Protein AF-A0A6J6QYN2-F1 (afdb_monomer_lite)

Sequence (193 aa):
MLSEDTEGPCADLRAELAAQGAESVDIVVVVPDSEAGESAAKAVTGAAQMWQQGMGSMTEAAGAPAGSDIHVSTVRLAAGESAYPVLDAEMLLVAATVADPGDGGPALELYDDTGARCAVLEDPLALDVWAQLPSFSGHHSLPEGIARQACGDSEICVAVNATFDPGAATLDPFEQFGLVGDEVGHCLRRLRP

Foldseek 3Di:
DDDDPPDDPLVCLFVQQVVVVQLAAEEEEEAEPDPLRVLLLVLLVVLQVVVLVVSQVVCVVVVHDRGHHYHYHYDYWYPPAAEDEDEAHQEYEAQAACDDPPDWTHWYFYAYPVRHTFDIQTRSRHLVSQVPAPQWDDDVPFSWTWGWGDHPPHIHIYTYHNCSHPVGPPDDSVVSSVSSNVSVVVSSSVSGD

Radius of gyration: 17.09 Å; chains: 1; bounding box: 46×51×38 Å

Secondary structure (DSSP, 8-state):
------S-HHHHHHHHHHHTT-SEEEEEEEEESSHHHHHHHHHHHHHHHHHHHHHHHHHHHHTPPP-PEEEEEEEEE-TT--EEEEES-SEEEEE-BSS--SS-PPEEEEE-TT--EEEEESSTTBHHHHHTSTT-EE-TTSSEEEEEEEETTEEEEEEEE-TT-TTS----HHHHHHHHHHHHHHHHHHS--

Organism: NCBI:txid449393

pLDDT: mean 72.55, std 15.31, range [29.36, 92.31]

Structure (mmCIF, N/CA/C/O backbone):
data_AF-A0A6J6QYN2-F1
#
_entry.id   AF-A0A6J6QYN2-F1
#
loop_
_atom_site.group_PDB
_atom_site.id
_atom_site.type_symbol
_atom_site.label_atom_id
_atom_site.label_alt_id
_atom_site.label_comp_id
_atom_site.label_asym_id
_atom_site.label_entity_id
_atom_site.label_seq_id
_atom_site.pdbx_PDB_ins_code
_atom_site.Cartn_x
_atom_site.Cartn_y
_atom_site.Cartn_z
_atom_site.occupancy
_atom_site.B_iso_or_equiv
_atom_site.auth_seq_id
_atom_site.auth_comp_id
_atom_site.auth_asym_id
_atom_site.auth_atom_id
_atom_site.pdbx_PDB_model_num
ATOM 1 N N . MET A 1 1 ? -29.236 34.204 -0.203 1.00 31.30 1 MET A N 1
ATOM 2 C CA . MET A 1 1 ? -29.647 33.227 0.819 1.00 31.30 1 MET A CA 1
ATOM 3 C C . MET A 1 1 ? -29.176 31.882 0.298 1.00 31.30 1 MET A C 1
ATOM 5 O O . MET A 1 1 ? -29.874 31.262 -0.489 1.00 31.30 1 MET A O 1
ATOM 9 N N . LEU A 1 2 ? -27.904 31.579 0.550 1.00 29.36 2 LEU A N 1
ATOM 10 C CA . LEU A 1 2 ? -27.268 30.316 0.178 1.00 29.36 2 LEU A CA 1
ATOM 11 C C . LEU A 1 2 ? -27.427 29.414 1.400 1.00 29.36 2 LEU A C 1
ATOM 13 O O . LEU A 1 2 ? -27.163 29.881 2.506 1.00 29.36 2 LEU A O 1
ATOM 17 N N . SER A 1 3 ? -27.966 28.213 1.209 1.00 31.73 3 SER A N 1
ATOM 18 C CA . SER A 1 3 ? -28.132 27.236 2.280 1.00 31.73 3 SER A CA 1
ATOM 19 C C . SER A 1 3 ? -26.763 26.844 2.822 1.00 31.73 3 SER A C 1
ATOM 21 O O . SER A 1 3 ? -25.860 26.495 2.065 1.00 31.73 3 SER A O 1
ATOM 23 N N . GLU A 1 4 ? -26.630 26.963 4.134 1.00 35.50 4 GLU A N 1
ATOM 24 C CA . GLU A 1 4 ? -25.507 26.480 4.917 1.00 35.50 4 GLU A CA 1
ATOM 25 C C . GLU A 1 4 ? -25.595 24.947 4.987 1.00 35.50 4 GLU A C 1
ATOM 27 O O . GLU A 1 4 ? -26.395 24.408 5.746 1.00 35.50 4 GLU A O 1
ATOM 32 N N . ASP A 1 5 ? -24.801 24.246 4.174 1.00 31.66 5 ASP A N 1
ATOM 33 C CA . ASP A 1 5 ? -24.440 22.849 4.437 1.00 31.66 5 ASP A CA 1
ATOM 34 C C . ASP A 1 5 ? -23.360 22.872 5.534 1.00 31.66 5 ASP A C 1
ATOM 36 O O . ASP A 1 5 ? -22.169 23.029 5.266 1.00 31.66 5 ASP A O 1
ATOM 40 N N . THR A 1 6 ? -23.799 22.852 6.794 1.00 33.62 6 THR A N 1
ATOM 41 C CA . THR A 1 6 ? -22.966 23.066 7.996 1.00 33.62 6 THR A CA 1
ATOM 42 C C . THR A 1 6 ? -22.291 21.824 8.579 1.00 33.62 6 THR A C 1
ATOM 44 O O . THR A 1 6 ? -21.687 21.931 9.643 1.00 33.62 6 THR A O 1
ATOM 47 N N . GLU A 1 7 ? -22.310 20.671 7.917 1.00 37.03 7 GLU A N 1
ATOM 48 C CA . GLU A 1 7 ? -21.571 19.491 8.390 1.00 37.03 7 GLU A CA 1
ATOM 49 C C . GLU A 1 7 ? -20.542 19.086 7.336 1.00 37.03 7 GLU A C 1
ATOM 51 O O . GLU A 1 7 ? -20.850 18.568 6.266 1.00 37.03 7 GLU A O 1
ATOM 56 N N . GLY A 1 8 ? -19.290 19.466 7.600 1.00 34.47 8 GLY A N 1
ATOM 57 C CA . GLY A 1 8 ? -18.181 19.199 6.699 1.00 34.47 8 GLY A CA 1
ATOM 58 C C . GLY A 1 8 ? -17.908 17.691 6.616 1.00 34.47 8 GLY A C 1
ATOM 59 O O . GLY A 1 8 ? -17.874 17.040 7.659 1.00 34.47 8 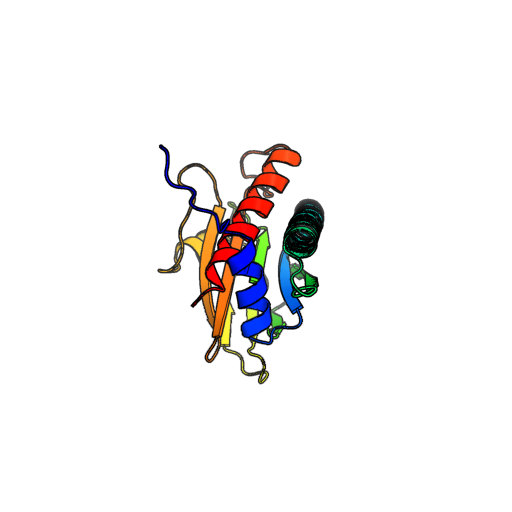GLY A O 1
ATOM 60 N N . PRO A 1 9 ? -17.602 17.146 5.422 1.00 41.47 9 PRO A N 1
ATOM 61 C CA . PRO A 1 9 ? -17.452 15.704 5.165 1.00 41.47 9 PRO A CA 1
ATOM 62 C C . PRO A 1 9 ? -16.383 14.988 6.012 1.00 41.47 9 PRO A C 1
ATOM 64 O O . PRO A 1 9 ? -16.261 13.765 5.942 1.00 41.47 9 PRO A O 1
ATOM 67 N N . CYS A 1 10 ? -15.597 15.732 6.794 1.00 35.12 10 CYS A N 1
ATOM 68 C CA . CYS A 1 10 ? -14.569 15.227 7.695 1.00 35.12 10 CYS A CA 1
ATOM 69 C C . CYS A 1 10 ? -15.045 15.000 9.142 1.00 35.12 10 CYS A C 1
ATOM 71 O O . CYS A 1 10 ? -14.434 14.189 9.835 1.00 35.12 10 CYS A O 1
ATOM 73 N N . ALA A 1 11 ? -16.092 15.692 9.614 1.00 35.66 11 ALA A N 1
ATOM 74 C CA . ALA A 1 11 ? -16.655 15.448 10.948 1.00 35.66 11 ALA A CA 1
ATOM 75 C C . ALA A 1 11 ? -17.316 14.058 11.014 1.00 35.66 11 ALA A C 1
ATOM 77 O O . ALA A 1 11 ? -17.141 13.336 11.995 1.00 35.66 11 ALA A O 1
ATOM 78 N N . ASP A 1 12 ? -17.951 13.655 9.910 1.00 48.94 12 ASP A N 1
ATOM 79 C CA . ASP A 1 12 ? -18.571 12.338 9.730 1.00 48.94 12 ASP A CA 1
ATOM 80 C C . ASP A 1 12 ? -17.536 11.205 9.771 1.00 48.94 12 ASP A C 1
ATOM 82 O O . ASP A 1 12 ? -17.700 10.235 10.505 1.00 48.94 12 ASP A O 1
ATOM 86 N N . LEU A 1 13 ? -16.400 11.381 9.081 1.00 46.25 13 LEU A N 1
ATOM 87 C CA . LEU A 1 13 ? -15.347 10.363 8.948 1.00 46.25 13 LEU A CA 1
ATOM 88 C C . LEU A 1 13 ? -14.828 9.858 10.303 1.00 46.25 13 LEU A C 1
ATOM 90 O O . LEU A 1 13 ? -14.564 8.673 10.477 1.00 46.25 13 LEU A O 1
ATOM 94 N N . ARG A 1 14 ? -14.663 10.759 11.275 1.00 50.03 14 ARG A N 1
ATOM 95 C CA . ARG A 1 14 ? -14.034 10.423 12.556 1.00 50.03 14 ARG A CA 1
ATOM 96 C C . ARG A 1 14 ? -15.019 9.879 13.587 1.00 50.03 14 ARG A C 1
ATOM 98 O O . ARG A 1 14 ? -14.646 9.012 14.372 1.00 50.03 14 ARG A O 1
ATOM 105 N N . ALA A 1 15 ? -16.263 10.357 13.572 1.00 47.00 15 ALA A N 1
ATOM 106 C CA . ALA A 1 15 ? -17.331 9.782 14.383 1.00 47.00 15 ALA A CA 1
ATOM 107 C C . ALA A 1 15 ? -17.692 8.365 13.910 1.00 47.00 15 ALA A C 1
ATOM 109 O O . ALA A 1 15 ? -17.992 7.516 14.740 1.00 47.00 15 ALA A O 1
ATOM 110 N N . GLU A 1 16 ? -17.604 8.096 12.605 1.00 51.12 16 GLU A N 1
ATOM 111 C CA . GLU A 1 16 ? -17.861 6.782 12.006 1.00 51.12 16 GLU A CA 1
ATOM 112 C C . GLU A 1 16 ? -16.749 5.769 12.307 1.00 51.12 16 GLU A C 1
ATOM 114 O O . GLU A 1 16 ? -17.063 4.667 12.748 1.00 51.12 16 GLU A O 1
ATOM 119 N N . LEU A 1 17 ? -15.469 6.144 12.167 1.00 50.50 17 LEU A N 1
ATOM 120 C CA . LEU A 1 17 ? -14.339 5.285 12.564 1.00 50.50 17 LEU A CA 1
ATOM 121 C C . LEU A 1 17 ? -14.386 4.948 14.067 1.00 50.50 17 LEU A C 1
ATOM 123 O O . LEU A 1 17 ? -14.229 3.793 14.456 1.00 50.50 17 LEU A O 1
ATOM 127 N N . ALA A 1 18 ? -14.715 5.930 14.914 1.00 48.59 18 ALA A N 1
ATOM 128 C CA . ALA A 1 18 ? -14.904 5.706 16.347 1.00 48.59 18 ALA A CA 1
ATOM 129 C C . ALA A 1 18 ? -16.168 4.877 16.670 1.00 48.59 18 ALA A C 1
ATOM 131 O O . ALA A 1 18 ? -16.156 4.070 17.599 1.00 48.59 18 ALA A O 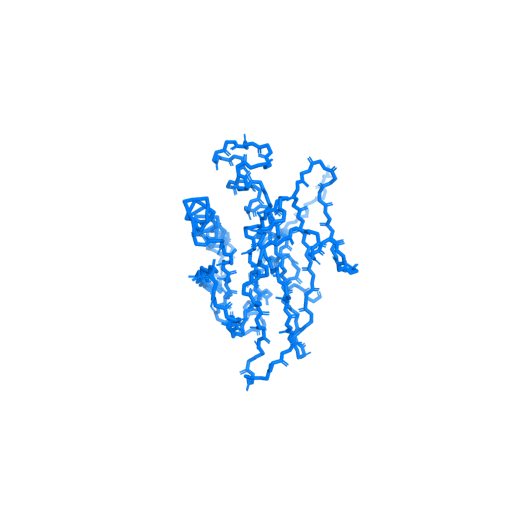1
ATOM 132 N N . ALA A 1 19 ? -17.263 5.045 15.917 1.00 47.22 19 ALA A N 1
ATOM 133 C CA . ALA A 1 19 ? -18.504 4.280 16.088 1.00 47.22 19 ALA A CA 1
ATOM 134 C C . ALA A 1 19 ? -18.370 2.810 15.663 1.00 47.22 19 ALA A C 1
ATOM 136 O O . ALA A 1 19 ? -19.130 1.970 16.145 1.00 47.22 19 ALA A O 1
ATOM 137 N N . GLN A 1 20 ? -17.397 2.497 14.804 1.00 48.78 20 GLN A N 1
ATOM 138 C CA . GLN A 1 20 ? -17.026 1.131 14.428 1.00 48.78 20 GLN A CA 1
ATOM 139 C C . GLN A 1 20 ? -16.171 0.429 15.496 1.00 48.78 20 GLN A C 1
ATOM 141 O O . GLN A 1 20 ? -15.923 -0.766 15.386 1.00 48.78 20 GLN A O 1
ATOM 146 N N . GLY A 1 21 ? -15.758 1.137 16.555 1.00 42.91 21 GLY A N 1
ATOM 147 C CA . GLY A 1 21 ? -14.944 0.572 17.632 1.00 42.91 21 GLY A CA 1
ATOM 148 C C . GLY A 1 21 ? -13.483 0.328 17.249 1.00 42.91 21 GLY A C 1
ATOM 149 O O . GLY A 1 21 ? -12.747 -0.233 18.057 1.00 42.91 21 GLY A O 1
ATOM 150 N N . ALA A 1 22 ? -13.060 0.765 16.058 1.00 51.12 22 ALA A N 1
ATOM 151 C CA . ALA A 1 22 ? -11.672 0.725 15.628 1.00 51.12 22 ALA A CA 1
ATOM 152 C C . ALA A 1 22 ? -10.892 1.802 16.398 1.00 51.12 22 ALA A C 1
ATOM 154 O O . ALA A 1 22 ? -10.936 2.993 16.071 1.00 51.12 22 ALA A O 1
ATOM 155 N N . GLU A 1 23 ? -10.223 1.396 17.480 1.00 59.28 23 GLU A N 1
ATOM 156 C CA . GLU A 1 23 ? -9.331 2.272 18.255 1.00 59.28 23 GLU A CA 1
ATOM 157 C C . GLU A 1 23 ? -8.167 2.782 17.385 1.00 59.28 23 GLU A C 1
ATOM 159 O O . GLU A 1 23 ? -7.657 3.883 17.610 1.00 59.28 23 GLU A O 1
ATOM 164 N N . SER A 1 24 ? -7.827 2.029 16.335 1.00 69.75 24 SER A N 1
ATOM 165 C CA . SER A 1 24 ? -6.814 2.355 15.342 1.00 69.75 24 SER A CA 1
ATOM 166 C C . SER A 1 24 ? -7.216 1.953 13.921 1.00 69.75 24 SER A C 1
ATOM 168 O O . SER A 1 24 ? -8.150 1.186 13.728 1.00 69.75 24 SER A O 1
ATOM 170 N N . VAL A 1 25 ? -6.513 2.503 12.932 1.00 74.88 25 VAL A N 1
ATOM 171 C CA . VAL A 1 25 ? -6.505 2.053 11.536 1.00 74.88 25 VAL A CA 1
ATOM 172 C C . VAL A 1 25 ? -5.083 1.601 11.218 1.00 74.88 25 VAL A C 1
ATOM 174 O O . VAL A 1 25 ? -4.154 2.418 11.271 1.00 74.88 25 VAL A O 1
ATOM 177 N N . ASP A 1 26 ? -4.909 0.329 10.881 1.00 81.69 26 ASP A N 1
ATOM 178 C CA . ASP A 1 26 ? -3.645 -0.274 10.490 1.00 81.69 26 ASP A CA 1
ATOM 179 C C . ASP A 1 26 ? -3.440 -0.168 8.969 1.00 81.69 26 ASP A C 1
ATOM 181 O O . ASP A 1 26 ? -4.172 -0.705 8.132 1.00 81.69 26 ASP A O 1
ATOM 185 N N . ILE A 1 27 ? -2.393 0.570 8.601 1.00 84.00 27 ILE A N 1
ATOM 186 C CA . ILE A 1 27 ? -1.941 0.759 7.225 1.00 84.00 27 ILE A CA 1
ATOM 187 C C . ILE A 1 27 ? -0.654 -0.036 7.029 1.00 84.00 27 ILE A C 1
ATOM 189 O O . ILE A 1 27 ? 0.373 0.237 7.659 1.00 84.00 27 ILE A O 1
ATOM 193 N N . VAL A 1 28 ? -0.675 -0.987 6.101 1.00 87.94 28 VAL A N 1
ATOM 194 C CA . VAL A 1 28 ? 0.503 -1.779 5.741 1.00 87.94 28 VAL A CA 1
ATOM 195 C C . VAL A 1 28 ? 1.039 -1.317 4.397 1.00 87.94 28 VAL A C 1
ATOM 197 O O . VAL A 1 28 ? 0.365 -1.378 3.370 1.00 87.94 28 VAL A O 1
ATOM 200 N N . VAL A 1 29 ? 2.285 -0.857 4.403 1.00 87.56 29 VAL A N 1
ATOM 201 C CA . VAL A 1 29 ? 2.977 -0.351 3.218 1.00 87.56 29 VAL A CA 1
ATOM 202 C C . VAL A 1 29 ? 3.822 -1.466 2.618 1.00 87.56 29 VAL A C 1
ATOM 204 O O . VAL A 1 29 ? 4.809 -1.884 3.217 1.00 87.56 29 VAL A O 1
ATOM 207 N N . VAL A 1 30 ? 3.440 -1.953 1.445 1.00 88.69 30 VAL A N 1
ATOM 208 C CA . VAL A 1 30 ? 4.120 -3.027 0.718 1.00 88.69 30 VAL A CA 1
ATOM 209 C C . VAL A 1 30 ? 5.030 -2.403 -0.332 1.00 88.69 30 VAL A C 1
ATOM 211 O O . VAL A 1 30 ? 4.568 -1.695 -1.227 1.00 88.69 30 VAL A O 1
ATOM 214 N N . VAL A 1 31 ? 6.336 -2.634 -0.212 1.00 86.50 31 VAL A N 1
ATOM 215 C CA . VAL A 1 31 ? 7.355 -2.014 -1.072 1.00 86.50 31 VAL A CA 1
ATOM 216 C C . VAL A 1 31 ? 8.383 -3.041 -1.546 1.00 86.50 31 VAL A C 1
ATOM 218 O O . VAL A 1 31 ? 8.648 -4.006 -0.825 1.00 86.50 31 VAL A O 1
ATOM 221 N N . PRO A 1 32 ? 9.030 -2.830 -2.706 1.00 83.06 32 PRO A N 1
ATOM 222 C CA . PRO A 1 32 ? 10.239 -3.574 -3.043 1.00 83.06 32 PRO A CA 1
ATOM 223 C C . PRO A 1 32 ? 11.346 -3.294 -2.021 1.00 83.06 32 PRO A C 1
ATOM 225 O O . PRO A 1 32 ? 11.466 -2.174 -1.511 1.00 83.06 32 PRO A O 1
ATOM 228 N N . ASP A 1 33 ? 12.208 -4.277 -1.760 1.00 83.44 33 ASP A N 1
ATOM 229 C CA . ASP A 1 33 ? 13.433 -4.053 -0.986 1.00 83.44 33 ASP A CA 1
ATOM 230 C C . ASP A 1 33 ? 14.488 -3.288 -1.813 1.00 83.44 33 ASP A C 1
ATOM 232 O O . ASP A 1 33 ? 15.441 -3.846 -2.355 1.00 83.44 33 ASP A O 1
ATOM 236 N N . SER A 1 34 ? 14.256 -1.984 -1.990 1.00 78.44 34 SER A N 1
ATOM 237 C CA . SER A 1 34 ? 15.076 -1.081 -2.803 1.00 78.44 34 SER A CA 1
ATOM 238 C C . SER A 1 34 ? 15.023 0.370 -2.298 1.00 78.44 34 SER A C 1
ATOM 240 O O . SER A 1 34 ? 14.208 0.723 -1.441 1.00 78.44 34 SER A O 1
ATOM 242 N N . GLU A 1 35 ? 15.869 1.246 -2.855 1.00 78.38 35 GLU A N 1
ATOM 243 C CA . GLU A 1 35 ? 15.848 2.694 -2.565 1.00 78.38 35 GLU A CA 1
ATOM 244 C C . GLU A 1 35 ? 14.520 3.359 -2.976 1.00 78.38 35 GLU A C 1
ATOM 246 O O . GLU A 1 35 ? 14.017 4.250 -2.283 1.00 78.38 35 GLU A O 1
ATOM 251 N N . ALA A 1 36 ? 13.921 2.898 -4.080 1.00 75.88 36 ALA A N 1
ATOM 252 C CA . ALA A 1 36 ? 12.596 3.338 -4.512 1.00 75.88 36 ALA A CA 1
ATOM 253 C C . ALA A 1 36 ? 11.529 2.939 -3.480 1.00 75.88 36 ALA A C 1
ATOM 255 O O . ALA A 1 36 ? 10.722 3.772 -3.067 1.00 75.88 36 ALA A O 1
ATOM 256 N N . GLY A 1 37 ? 11.596 1.703 -2.972 1.00 79.38 37 GLY A N 1
ATOM 257 C CA . GLY A 1 37 ? 10.721 1.239 -1.899 1.00 79.38 37 GLY A CA 1
ATOM 258 C C . GLY A 1 37 ? 10.903 2.007 -0.587 1.00 79.38 37 GLY A C 1
ATOM 259 O O . GLY A 1 37 ? 9.927 2.326 0.089 1.00 79.38 37 GLY A O 1
ATOM 260 N N . GLU A 1 38 ? 12.134 2.389 -0.231 1.00 81.94 38 GLU A N 1
ATOM 261 C CA . GLU A 1 38 ? 12.380 3.251 0.932 1.00 81.94 38 GLU A CA 1
ATOM 262 C C . GLU A 1 38 ? 11.766 4.648 0.764 1.00 81.94 38 GLU A C 1
ATOM 264 O O . GLU A 1 38 ? 11.210 5.199 1.717 1.00 81.94 38 GLU A O 1
ATOM 269 N N . SER A 1 39 ? 11.843 5.214 -0.438 1.00 79.12 39 SER A N 1
ATOM 270 C CA . SER A 1 39 ? 11.244 6.514 -0.748 1.00 79.12 39 SER A CA 1
ATOM 271 C C . SER A 1 39 ? 9.719 6.461 -0.654 1.00 79.12 39 SER A C 1
ATOM 273 O O . SER A 1 39 ? 9.120 7.321 -0.004 1.00 79.12 39 SER A O 1
ATOM 275 N N . ALA A 1 40 ? 9.104 5.406 -1.193 1.00 77.69 40 ALA A N 1
ATOM 276 C CA . ALA A 1 40 ? 7.670 5.168 -1.076 1.00 77.69 40 ALA A CA 1
ATOM 277 C C . ALA A 1 40 ? 7.233 5.013 0.388 1.00 77.69 40 ALA A C 1
ATOM 279 O O . ALA A 1 40 ? 6.337 5.721 0.843 1.00 77.69 40 ALA A O 1
ATOM 280 N N . ALA A 1 41 ? 7.928 4.183 1.174 1.00 83.00 41 ALA A N 1
ATOM 281 C CA . ALA A 1 41 ? 7.625 3.994 2.594 1.00 83.00 41 ALA A CA 1
ATOM 282 C C . ALA A 1 41 ? 7.654 5.315 3.387 1.00 83.00 41 ALA A C 1
ATOM 284 O O . ALA A 1 41 ? 6.780 5.569 4.222 1.00 83.00 41 ALA A O 1
ATOM 285 N N . LYS A 1 42 ? 8.627 6.191 3.100 1.00 84.19 42 LYS A N 1
ATOM 286 C CA . LYS A 1 42 ? 8.717 7.528 3.712 1.00 84.19 42 LYS A CA 1
ATOM 287 C C . LYS A 1 42 ? 7.560 8.433 3.294 1.00 84.19 42 LYS A C 1
ATOM 289 O O . LYS A 1 42 ? 6.984 9.091 4.159 1.00 84.19 42 LYS A O 1
ATOM 294 N N . ALA A 1 43 ? 7.219 8.462 2.005 1.00 81.75 43 ALA A N 1
ATOM 295 C CA . ALA A 1 43 ? 6.109 9.262 1.494 1.00 81.75 43 ALA A CA 1
ATOM 296 C C . ALA A 1 43 ? 4.781 8.852 2.150 1.00 81.75 43 ALA A C 1
ATOM 298 O O . ALA A 1 43 ? 4.054 9.708 2.650 1.00 81.75 43 ALA A O 1
ATOM 299 N N . VAL A 1 44 ? 4.520 7.546 2.247 1.00 78.12 44 VAL A N 1
ATOM 300 C CA . VAL A 1 44 ? 3.306 6.993 2.866 1.00 78.12 44 VAL A CA 1
ATOM 301 C C . VAL A 1 44 ? 3.243 7.275 4.353 1.00 78.12 44 VAL A C 1
ATOM 303 O O . VAL A 1 44 ? 2.221 7.750 4.838 1.00 78.12 44 VAL A O 1
ATOM 306 N N . THR A 1 45 ? 4.345 7.062 5.071 1.00 81.44 45 THR A N 1
ATOM 307 C CA . THR A 1 45 ? 4.405 7.389 6.500 1.00 81.44 45 THR A CA 1
ATOM 308 C C . THR A 1 45 ? 4.088 8.869 6.729 1.00 81.44 45 THR A C 1
ATOM 310 O O . THR A 1 45 ? 3.294 9.203 7.606 1.00 81.44 45 THR A O 1
ATOM 313 N N . GLY A 1 46 ? 4.654 9.765 5.914 1.00 82.31 46 GLY A N 1
ATOM 314 C CA . GLY A 1 46 ? 4.359 11.194 5.992 1.00 82.31 46 GLY A CA 1
ATOM 315 C C . GLY A 1 46 ? 2.900 11.529 5.662 1.00 82.31 46 GLY A C 1
ATOM 316 O O . GLY A 1 46 ? 2.294 12.357 6.340 1.00 82.31 46 GLY A O 1
ATOM 317 N N . ALA A 1 47 ? 2.322 10.898 4.638 1.00 81.00 47 ALA A N 1
ATOM 318 C CA . ALA A 1 47 ? 0.947 11.151 4.212 1.00 81.00 47 ALA A CA 1
ATOM 319 C C . ALA A 1 47 ? -0.074 10.649 5.245 1.00 81.00 47 ALA A C 1
ATOM 321 O O . ALA A 1 47 ? -1.016 11.366 5.583 1.00 81.00 47 ALA A O 1
ATOM 322 N N . ALA A 1 48 ? 0.151 9.461 5.809 1.00 77.94 48 ALA A N 1
ATOM 323 C CA . ALA A 1 48 ? -0.635 8.913 6.910 1.00 77.94 48 ALA A CA 1
ATOM 324 C C . ALA A 1 48 ? -0.597 9.839 8.137 1.00 77.94 48 ALA A C 1
ATOM 326 O O . ALA A 1 48 ? -1.641 10.174 8.697 1.00 77.94 48 ALA A O 1
ATOM 327 N N . GLN A 1 49 ? 0.588 10.344 8.501 1.00 80.19 49 GLN A N 1
ATOM 328 C CA . GLN A 1 49 ? 0.744 11.320 9.585 1.00 80.19 49 GLN A CA 1
ATOM 329 C C . GLN A 1 49 ? 0.022 12.642 9.296 1.00 80.19 49 GLN A C 1
ATOM 331 O O . GLN A 1 49 ? -0.596 13.207 10.199 1.00 80.19 49 GLN A O 1
ATOM 336 N N . MET A 1 50 ? 0.071 13.136 8.055 1.00 82.81 50 MET A N 1
ATOM 337 C CA . MET A 1 50 ? -0.669 14.332 7.638 1.00 82.81 50 MET A CA 1
ATOM 338 C C . MET A 1 50 ? -2.179 14.135 7.820 1.00 82.81 50 MET A C 1
ATOM 340 O O . MET A 1 50 ? -2.840 15.004 8.391 1.00 82.81 50 MET A O 1
ATOM 344 N N . TRP A 1 51 ? -2.722 12.994 7.388 1.00 77.56 51 TRP A N 1
ATOM 345 C CA . TRP A 1 51 ? -4.135 12.662 7.578 1.00 77.56 51 TRP A CA 1
ATOM 346 C C . TRP A 1 51 ? -4.503 12.509 9.056 1.00 77.56 51 TRP A C 1
ATOM 348 O O . TRP A 1 51 ? -5.499 13.092 9.485 1.00 77.56 51 TRP A O 1
ATOM 358 N N . GLN A 1 52 ? -3.688 11.816 9.857 1.00 77.75 52 GLN A N 1
ATOM 359 C CA . GLN A 1 52 ? -3.906 11.677 11.301 1.00 77.75 52 GLN A CA 1
ATOM 360 C C . GLN A 1 52 ? -3.970 13.045 11.995 1.00 77.75 52 GLN A C 1
ATOM 362 O O . GLN A 1 52 ? -4.900 13.314 12.758 1.00 77.75 52 GLN A O 1
ATOM 367 N N . GLN A 1 53 ? -3.018 13.936 11.694 1.00 76.88 53 GLN A N 1
ATOM 368 C CA . GLN A 1 53 ? -2.983 15.290 12.253 1.00 76.88 53 GLN A CA 1
ATOM 369 C C . GLN A 1 53 ? -4.171 16.134 11.785 1.00 76.88 53 GLN A C 1
ATOM 371 O O . GLN A 1 53 ? -4.822 16.777 12.608 1.00 76.88 53 GLN A O 1
ATOM 376 N N . GLY A 1 54 ? -4.496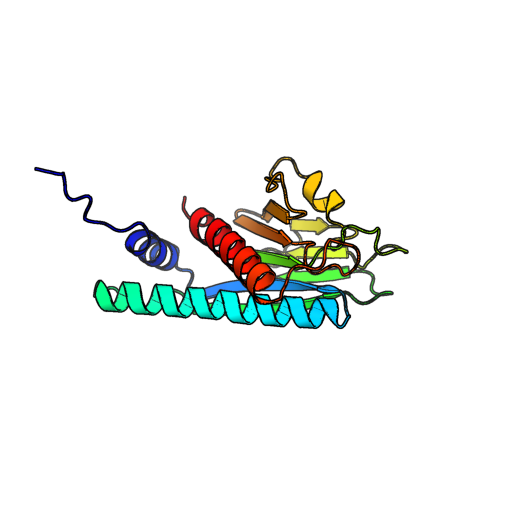 16.099 10.489 1.00 73.69 54 GLY A N 1
ATOM 377 C CA . GLY A 1 54 ? -5.639 16.819 9.929 1.00 73.69 54 GLY A CA 1
ATOM 378 C C . GLY A 1 54 ? -6.959 16.394 10.573 1.00 73.69 54 GLY A C 1
ATOM 379 O O . GLY A 1 54 ? -7.736 17.243 11.013 1.00 73.69 54 GLY A O 1
ATOM 380 N N . MET A 1 55 ? -7.193 15.085 10.703 1.00 70.81 55 MET A N 1
ATOM 381 C CA . MET A 1 55 ? -8.362 14.540 11.403 1.00 70.81 55 MET A CA 1
ATOM 382 C C . MET A 1 55 ? -8.389 14.946 12.879 1.00 70.81 55 MET A C 1
ATOM 384 O O . MET A 1 55 ? -9.446 15.325 13.388 1.00 70.81 55 MET A O 1
ATOM 388 N N . GLY A 1 56 ? -7.231 14.929 13.545 1.00 69.19 56 GLY A N 1
ATOM 389 C CA . GLY A 1 56 ? -7.056 15.425 14.908 1.00 69.19 56 GLY A CA 1
ATOM 390 C C . GLY A 1 56 ? -7.558 16.856 15.068 1.00 69.19 56 GLY A C 1
ATOM 391 O O . GLY A 1 56 ? -8.520 17.095 15.803 1.00 69.19 56 GLY A O 1
ATOM 392 N N . SER A 1 57 ? -6.979 17.788 14.308 1.00 65.06 57 SER A N 1
ATOM 393 C CA . SER A 1 57 ? -7.334 19.210 14.364 1.00 65.06 57 SER A CA 1
ATOM 394 C C . SER A 1 57 ? -8.805 19.479 14.034 1.00 65.06 57 SER A C 1
ATOM 396 O O . SER A 1 57 ? -9.427 20.334 14.663 1.00 65.06 57 SER A O 1
ATOM 398 N N . MET A 1 58 ? -9.395 18.743 13.085 1.00 64.81 58 MET A N 1
ATOM 399 C CA . MET A 1 58 ? -10.816 18.896 12.743 1.00 64.81 58 MET A CA 1
ATOM 400 C C . MET A 1 58 ? -11.739 18.459 13.885 1.00 64.81 58 MET A C 1
ATOM 402 O O . MET A 1 58 ? -12.733 19.130 14.154 1.00 64.81 58 MET A O 1
ATOM 406 N N . THR A 1 59 ? -11.409 17.383 14.603 1.00 63.47 59 THR A N 1
ATOM 407 C CA . THR A 1 59 ? -12.228 16.967 15.755 1.00 63.47 59 THR A CA 1
ATOM 408 C C . THR A 1 59 ? -12.069 17.821 16.988 1.00 63.47 59 THR A C 1
ATOM 410 O O . THR A 1 59 ? -13.064 18.059 17.667 1.00 63.47 59 THR A O 1
ATOM 413 N N . GLU A 1 60 ? -10.867 18.334 17.249 1.00 65.50 60 GLU A N 1
ATOM 414 C CA . GLU A 1 60 ? -10.667 19.325 18.304 1.00 65.50 60 GLU A CA 1
ATOM 415 C C . GLU A 1 60 ? -11.527 20.564 18.038 1.00 65.50 60 GLU A C 1
ATOM 417 O O . GLU A 1 60 ? -12.229 21.036 18.932 1.00 65.50 60 GLU A O 1
ATOM 422 N N . ALA A 1 61 ? -11.548 21.041 16.788 1.00 60.66 61 ALA A N 1
ATOM 423 C CA . ALA A 1 61 ? -12.396 22.156 16.378 1.00 60.66 61 ALA A CA 1
ATOM 424 C C . ALA A 1 61 ? -13.900 21.843 16.497 1.00 60.66 61 ALA A C 1
ATOM 426 O O . ALA A 1 61 ? -14.684 22.736 16.818 1.00 60.66 61 ALA A O 1
ATOM 427 N N . ALA A 1 62 ? -14.302 20.588 16.274 1.00 60.16 62 ALA A N 1
ATOM 428 C CA . ALA A 1 62 ? -15.683 20.126 16.411 1.00 60.16 62 ALA A CA 1
ATOM 429 C C . ALA A 1 62 ? -16.091 19.783 17.861 1.00 60.16 62 ALA A C 1
ATOM 431 O O . ALA A 1 62 ? -17.258 19.482 18.109 1.00 60.16 62 ALA A O 1
ATOM 432 N N . GLY A 1 63 ? -15.161 19.803 18.825 1.00 56.75 63 GLY A N 1
ATOM 433 C CA . GLY A 1 63 ? -15.418 19.365 20.203 1.00 56.75 63 GLY A CA 1
ATOM 434 C C . GLY A 1 63 ? -15.740 17.869 20.329 1.00 56.75 63 GLY A C 1
ATOM 435 O O . GLY A 1 63 ? -16.351 17.452 21.314 1.00 56.75 63 GLY A O 1
ATOM 436 N N . ALA A 1 64 ? -15.356 17.074 19.329 1.00 57.38 64 ALA A N 1
ATOM 437 C CA . ALA A 1 64 ? -15.535 15.629 19.297 1.00 57.38 64 ALA A CA 1
ATOM 438 C C . ALA A 1 64 ? -14.372 14.921 20.024 1.00 57.38 64 ALA A C 1
ATOM 440 O O . ALA A 1 64 ? -13.275 15.480 20.117 1.00 57.38 64 ALA A O 1
ATOM 441 N N . PRO A 1 65 ? -14.579 13.700 20.554 1.00 58.66 65 PRO A N 1
ATOM 442 C CA . PRO A 1 65 ? -13.501 12.926 21.160 1.00 58.66 65 PRO A CA 1
ATOM 443 C C . PRO A 1 65 ? -12.350 12.675 20.176 1.00 58.66 65 PRO A C 1
ATOM 445 O O . PRO A 1 65 ? -12.530 12.682 18.954 1.00 58.66 65 PRO A O 1
ATOM 448 N N . ALA A 1 66 ? -11.154 12.452 20.730 1.00 58.50 66 ALA A N 1
ATOM 449 C CA . ALA A 1 66 ? -10.020 12.003 19.940 1.00 58.50 66 ALA A CA 1
ATOM 450 C C . ALA A 1 66 ? -10.403 10.689 19.231 1.00 58.50 66 ALA A C 1
ATOM 452 O O . ALA A 1 66 ? -10.882 9.759 19.868 1.00 58.50 66 ALA A O 1
ATOM 453 N N . GLY A 1 67 ? -10.289 10.674 17.910 1.00 54.22 67 GLY A N 1
ATOM 454 C CA . GLY A 1 67 ? -10.609 9.547 17.038 1.00 54.22 67 GLY A CA 1
ATOM 455 C C . GLY A 1 67 ? -9.390 8.686 16.736 1.00 54.22 67 GLY A C 1
ATOM 456 O O . GLY A 1 67 ? -8.293 9.018 17.182 1.00 54.22 67 GLY A O 1
ATOM 457 N N . SER A 1 68 ? -9.624 7.626 15.961 1.00 62.66 68 SER A N 1
ATOM 458 C CA . SER A 1 68 ? -8.740 6.475 15.759 1.00 62.66 68 SER A CA 1
ATOM 459 C C . SER A 1 68 ? -7.296 6.842 15.413 1.00 62.66 68 SER A C 1
ATOM 461 O O . SER A 1 68 ? -7.043 7.709 14.566 1.00 62.66 68 SER A O 1
ATOM 463 N N . ASP A 1 69 ? -6.354 6.174 16.076 1.00 74.06 69 ASP A N 1
ATOM 464 C CA . ASP A 1 69 ? -4.925 6.307 15.802 1.00 74.06 69 ASP A CA 1
ATOM 465 C C . ASP A 1 69 ? -4.570 5.626 14.477 1.00 74.06 69 ASP A C 1
ATOM 467 O O . ASP A 1 69 ? -5.090 4.567 14.154 1.00 74.06 69 ASP A O 1
ATOM 471 N N . ILE A 1 70 ? -3.683 6.225 13.682 1.00 76.94 70 ILE A N 1
ATOM 472 C CA . ILE A 1 70 ? -3.183 5.565 12.473 1.00 76.94 70 ILE A CA 1
ATOM 473 C C . ILE A 1 70 ? -1.871 4.869 12.822 1.00 76.94 70 ILE A C 1
ATOM 475 O O . ILE A 1 70 ? -0.899 5.509 13.236 1.00 76.94 70 ILE A O 1
ATOM 479 N N . HIS A 1 71 ? -1.833 3.558 12.622 1.00 83.50 71 HIS A N 1
ATOM 480 C CA . HIS A 1 71 ? -0.631 2.753 12.738 1.00 83.50 71 HIS A CA 1
ATOM 481 C C . HIS A 1 71 ? -0.121 2.418 11.342 1.00 83.50 71 HIS A C 1
ATOM 483 O O . HIS A 1 71 ? -0.870 2.004 10.466 1.00 83.50 71 HIS A O 1
ATOM 489 N N . VAL A 1 72 ? 1.172 2.643 11.115 1.00 84.50 72 VAL A N 1
ATOM 490 C CA . VAL A 1 72 ? 1.806 2.362 9.826 1.00 84.50 72 VAL A CA 1
ATOM 491 C C . VAL A 1 72 ? 2.879 1.313 10.040 1.00 84.50 72 VAL A C 1
ATOM 493 O O . VAL A 1 72 ? 3.815 1.521 10.816 1.00 84.50 72 VAL A O 1
ATOM 496 N N . SER A 1 73 ? 2.767 0.203 9.324 1.00 88.38 73 SER A N 1
ATOM 497 C CA . SER A 1 73 ? 3.815 -0.807 9.223 1.00 88.38 73 SER A CA 1
ATOM 498 C C . SER A 1 73 ? 4.321 -0.895 7.786 1.00 88.38 73 SER A C 1
ATOM 500 O O . SER A 1 73 ? 3.678 -0.435 6.844 1.00 88.38 73 SER A O 1
ATOM 502 N N . THR A 1 74 ? 5.526 -1.426 7.594 1.00 87.19 74 THR A N 1
ATOM 503 C CA . THR A 1 74 ? 6.117 -1.569 6.260 1.00 87.19 74 THR A CA 1
ATOM 504 C C . THR A 1 74 ? 6.592 -2.993 6.057 1.00 87.19 74 THR A C 1
ATOM 506 O O . THR A 1 74 ? 7.401 -3.499 6.834 1.00 87.19 74 THR A O 1
ATOM 509 N N . VAL A 1 75 ? 6.115 -3.607 4.981 1.00 88.25 75 VAL A N 1
ATOM 510 C CA . VAL A 1 75 ? 6.556 -4.901 4.474 1.00 88.25 75 VAL A CA 1
ATOM 511 C C . VAL A 1 75 ? 7.462 -4.646 3.277 1.00 88.25 75 VAL A C 1
ATOM 513 O O . VAL A 1 75 ? 7.057 -4.036 2.287 1.00 88.25 75 VAL A O 1
ATOM 516 N N . ARG A 1 76 ? 8.711 -5.104 3.381 1.00 85.81 76 ARG A N 1
ATOM 517 C CA . ARG A 1 76 ? 9.686 -5.057 2.290 1.00 85.81 76 ARG A CA 1
ATOM 518 C C . ARG A 1 76 ? 9.743 -6.425 1.646 1.00 85.81 76 ARG A C 1
ATOM 520 O O . ARG A 1 76 ? 10.083 -7.392 2.315 1.00 85.81 76 ARG A O 1
ATOM 527 N N . LEU A 1 77 ? 9.409 -6.481 0.368 1.00 83.44 77 LEU A N 1
ATOM 528 C CA . LEU A 1 77 ? 9.421 -7.700 -0.416 1.00 83.44 77 LEU A CA 1
ATOM 529 C C . LEU A 1 77 ? 10.797 -7.855 -1.065 1.00 83.44 77 LEU A C 1
ATOM 531 O O . LEU A 1 77 ? 11.147 -7.115 -1.989 1.00 83.44 77 LEU A O 1
ATOM 535 N N . ALA A 1 78 ? 11.588 -8.791 -0.541 1.00 77.75 78 ALA A N 1
ATOM 536 C CA . ALA A 1 78 ? 12.898 -9.141 -1.077 1.00 77.75 78 ALA A CA 1
ATOM 537 C C . ALA A 1 78 ? 12.806 -10.325 -2.053 1.00 77.75 78 ALA A C 1
ATOM 539 O O . ALA A 1 78 ? 11.982 -11.229 -1.898 1.00 77.75 78 ALA A O 1
ATOM 540 N N . ALA A 1 79 ? 13.690 -10.346 -3.052 1.00 69.25 79 ALA A N 1
ATOM 541 C CA . ALA A 1 79 ? 13.796 -11.473 -3.973 1.00 69.25 79 ALA A CA 1
ATOM 542 C C . ALA A 1 79 ? 14.239 -12.752 -3.235 1.00 69.25 79 ALA A C 1
ATOM 544 O O . ALA A 1 79 ? 15.188 -12.729 -2.447 1.00 69.25 79 ALA A O 1
ATOM 545 N N . GLY A 1 80 ? 13.584 -13.880 -3.528 1.00 65.38 80 GLY A N 1
ATOM 546 C CA . GLY A 1 80 ? 13.917 -15.194 -2.964 1.00 65.38 80 GLY A CA 1
ATOM 547 C C . GLY A 1 80 ? 13.124 -15.598 -1.716 1.00 65.38 80 GLY A C 1
ATOM 548 O O . GLY A 1 80 ? 13.310 -16.715 -1.229 1.00 65.38 80 GLY A O 1
ATOM 549 N N . GLU A 1 81 ? 12.229 -14.744 -1.220 1.00 72.62 81 GLU A N 1
ATOM 550 C CA . GLU A 1 81 ? 11.197 -15.158 -0.268 1.00 72.62 81 GLU A CA 1
ATOM 551 C C . GLU A 1 81 ? 9.985 -15.749 -0.996 1.00 72.62 81 GLU A C 1
ATOM 553 O O . GLU A 1 81 ? 9.689 -15.388 -2.131 1.00 72.62 81 GLU A O 1
ATOM 558 N N . SER A 1 82 ? 9.296 -16.703 -0.362 1.00 76.00 82 SER A N 1
ATOM 559 C CA . SER A 1 82 ? 8.131 -17.353 -0.975 1.00 76.00 82 SER A CA 1
ATOM 560 C C . SER A 1 82 ? 6.829 -16.605 -0.713 1.00 76.00 82 SER A C 1
ATOM 562 O O . SER A 1 82 ? 5.956 -16.593 -1.574 1.00 76.00 82 SER A O 1
ATOM 564 N N . ALA A 1 83 ? 6.674 -16.030 0.483 1.00 83.00 83 ALA A N 1
ATOM 565 C CA . ALA A 1 83 ? 5.452 -15.351 0.890 1.00 83.00 83 ALA A CA 1
ATOM 566 C C . ALA A 1 83 ? 5.672 -14.480 2.134 1.00 83.00 83 ALA A C 1
ATOM 568 O O . ALA A 1 83 ? 6.436 -14.868 3.020 1.00 83.00 83 ALA A O 1
ATOM 569 N N . TYR A 1 84 ? 4.928 -13.377 2.239 1.00 87.69 84 TYR A N 1
ATOM 570 C CA . TYR A 1 84 ? 4.848 -12.547 3.442 1.00 87.69 84 TYR A CA 1
ATOM 571 C C . TYR A 1 84 ? 3.414 -12.481 3.976 1.00 87.69 84 TYR A C 1
ATOM 573 O O . TYR A 1 84 ? 2.510 -12.122 3.218 1.00 87.69 84 TYR A O 1
ATOM 581 N N . PRO A 1 85 ? 3.194 -12.772 5.271 1.00 89.88 85 PRO A N 1
ATOM 582 C CA . PRO A 1 85 ? 1.886 -12.636 5.888 1.00 89.88 85 PRO A CA 1
ATOM 583 C C . PRO A 1 85 ? 1.614 -11.184 6.301 1.00 89.88 85 PRO A C 1
ATOM 585 O O . PRO A 1 85 ? 2.440 -10.543 6.952 1.00 89.88 85 PRO A O 1
ATOM 588 N N . VAL A 1 86 ? 0.418 -10.700 5.985 1.00 86.88 86 VAL A N 1
ATOM 589 C CA . VAL A 1 86 ? -0.172 -9.475 6.525 1.00 86.88 86 VAL A CA 1
ATOM 590 C C . VAL A 1 86 ? -1.397 -9.862 7.335 1.00 86.88 86 VAL A C 1
ATOM 592 O O . VAL A 1 86 ? -2.279 -10.555 6.832 1.00 86.88 86 VAL A O 1
ATOM 595 N N . LEU A 1 87 ? -1.423 -9.438 8.595 1.00 86.00 87 LEU A N 1
ATOM 596 C CA . LEU A 1 87 ? -2.476 -9.771 9.546 1.00 86.00 87 LEU A CA 1
ATOM 597 C C . LEU A 1 87 ? -3.344 -8.538 9.781 1.00 86.00 87 LEU A C 1
ATOM 599 O O . LE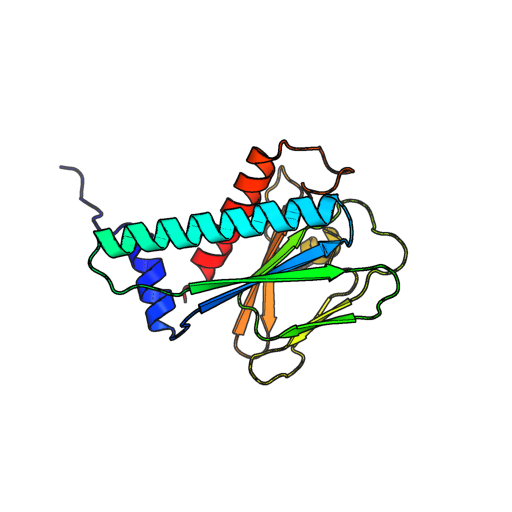U A 1 87 ? -2.786 -7.491 10.098 1.00 86.00 87 LEU A O 1
ATOM 603 N N . ASP A 1 88 ? -4.658 -8.703 9.642 1.00 81.69 88 ASP A N 1
ATOM 604 C CA . ASP A 1 88 ? -5.690 -7.760 10.091 1.00 81.69 88 ASP A CA 1
ATOM 605 C C . ASP A 1 88 ? -5.444 -6.299 9.675 1.00 81.69 88 ASP A C 1
ATOM 607 O O . ASP A 1 88 ? -5.472 -5.383 10.483 1.00 81.69 88 ASP A O 1
ATOM 611 N N . ALA A 1 89 ? -5.120 -6.085 8.399 1.00 81.56 89 ALA A N 1
ATOM 612 C CA . ALA A 1 89 ? -4.907 -4.743 7.867 1.00 81.56 89 ALA A CA 1
ATOM 613 C C . ALA A 1 89 ? -6.212 -4.173 7.305 1.00 81.56 89 ALA A C 1
ATOM 615 O O . ALA A 1 89 ? -6.801 -4.784 6.414 1.00 81.56 89 ALA A O 1
ATOM 616 N N . GLU A 1 90 ? -6.615 -2.967 7.706 1.00 81.06 90 GLU A N 1
ATOM 617 C CA . GLU A 1 90 ? -7.734 -2.269 7.059 1.00 81.06 90 GLU A CA 1
ATOM 618 C C . GLU A 1 90 ? -7.315 -1.611 5.739 1.00 81.06 90 GLU A C 1
ATOM 620 O O . GLU A 1 90 ? -8.137 -1.424 4.831 1.00 81.06 90 GLU A O 1
ATOM 625 N N . MET A 1 91 ? -6.031 -1.261 5.608 1.00 84.00 91 MET A N 1
ATOM 626 C CA . MET A 1 91 ? -5.492 -0.641 4.403 1.00 84.00 91 MET A CA 1
ATOM 627 C C . MET A 1 91 ? -4.150 -1.240 3.986 1.00 84.00 91 MET A C 1
ATOM 629 O O . MET A 1 91 ? -3.204 -1.324 4.769 1.00 84.00 91 MET A O 1
ATOM 633 N N . LEU A 1 92 ? -4.034 -1.559 2.700 1.00 86.31 92 LEU A N 1
ATOM 634 C CA . LEU A 1 92 ? -2.757 -1.826 2.050 1.00 86.31 92 LEU A CA 1
ATOM 635 C C . LEU A 1 92 ? -2.396 -0.654 1.153 1.00 86.31 92 LEU A C 1
ATOM 637 O O . LEU A 1 92 ? -3.217 -0.202 0.356 1.00 86.31 92 LEU A O 1
ATOM 641 N N . LEU A 1 93 ? -1.147 -0.208 1.225 1.00 85.69 93 LEU A N 1
ATOM 642 C CA . LEU A 1 93 ? -0.582 0.671 0.216 1.00 85.69 93 LEU A CA 1
ATOM 643 C C . LEU A 1 93 ? 0.594 -0.008 -0.461 1.00 85.69 93 LEU A C 1
ATOM 645 O O . LEU A 1 93 ? 1.589 -0.339 0.174 1.00 85.69 93 LEU A O 1
ATOM 649 N N . VAL A 1 94 ? 0.478 -0.195 -1.764 1.00 86.06 94 VAL A N 1
ATOM 650 C CA . VAL A 1 94 ? 1.425 -0.942 -2.576 1.00 86.06 94 VAL A CA 1
ATOM 651 C C . VAL A 1 94 ? 2.205 0.025 -3.451 1.00 86.06 94 VAL A C 1
ATOM 653 O O . VAL A 1 94 ? 1.642 0.660 -4.344 1.00 86.06 94 VAL A O 1
ATOM 656 N N . ALA A 1 95 ? 3.513 0.118 -3.218 1.00 83.31 95 ALA A N 1
ATOM 657 C CA . ALA A 1 95 ? 4.432 0.782 -4.134 1.00 83.31 95 ALA A CA 1
ATOM 658 C C . ALA A 1 95 ? 4.755 -0.176 -5.284 1.00 83.31 95 ALA A C 1
ATOM 660 O O . ALA A 1 95 ? 5.714 -0.947 -5.222 1.00 83.31 95 ALA A O 1
ATOM 661 N N . ALA A 1 96 ? 3.892 -0.166 -6.292 1.00 76.62 96 ALA A N 1
ATOM 662 C CA . ALA A 1 96 ? 3.974 -1.070 -7.424 1.00 76.62 96 ALA A CA 1
ATOM 663 C C . ALA A 1 96 ? 5.074 -0.657 -8.421 1.00 76.62 96 ALA A C 1
ATOM 665 O O . ALA A 1 96 ? 5.640 0.435 -8.362 1.00 76.62 96 ALA A O 1
ATOM 666 N N . THR A 1 97 ? 5.361 -1.541 -9.366 1.00 69.38 97 THR A N 1
ATOM 667 C CA . THR A 1 97 ? 6.217 -1.324 -10.526 1.00 69.38 97 THR A CA 1
ATOM 668 C C . THR A 1 97 ? 5.390 -1.483 -11.801 1.00 69.38 97 THR A C 1
ATOM 670 O O . THR A 1 97 ? 4.456 -2.288 -11.869 1.00 69.38 97 THR A O 1
ATOM 673 N N . VAL A 1 98 ? 5.695 -0.674 -12.820 1.00 65.94 98 VAL A N 1
ATOM 674 C CA . VAL A 1 98 ? 5.101 -0.796 -14.165 1.00 65.94 98 VAL A CA 1
ATOM 675 C C . VAL A 1 98 ? 5.857 -1.805 -15.025 1.00 65.94 98 VAL A C 1
ATOM 677 O O . VAL A 1 98 ? 5.304 -2.323 -15.995 1.00 65.94 98 VAL A O 1
ATOM 680 N N . ALA A 1 99 ? 7.121 -2.070 -14.690 1.00 60.81 99 ALA A N 1
ATOM 681 C CA . ALA A 1 99 ? 7.886 -3.168 -15.257 1.00 60.81 99 ALA A CA 1
ATOM 682 C C . ALA A 1 99 ? 7.642 -4.459 -14.461 1.00 60.81 99 ALA A C 1
ATOM 684 O O . ALA A 1 99 ? 7.520 -4.418 -13.235 1.00 60.81 99 ALA A O 1
ATOM 685 N N . ASP A 1 100 ? 7.603 -5.589 -15.176 1.00 54.28 100 ASP A N 1
ATOM 686 C CA . ASP A 1 100 ? 7.637 -6.931 -14.586 1.00 54.28 100 ASP A CA 1
ATOM 687 C C . ASP A 1 100 ? 8.858 -7.014 -13.650 1.00 54.28 100 ASP A C 1
ATOM 689 O O . ASP A 1 100 ? 9.982 -6.798 -14.126 1.00 54.28 100 ASP A O 1
ATOM 693 N N . PRO A 1 101 ? 8.666 -7.258 -12.337 1.00 54.19 101 PRO A N 1
ATOM 694 C CA . PRO A 1 101 ? 9.770 -7.293 -11.385 1.00 54.19 101 PRO A CA 1
ATOM 695 C C . PRO A 1 101 ? 10.811 -8.371 -11.726 1.00 54.19 101 PRO A C 1
ATOM 697 O O . PRO A 1 101 ? 11.954 -8.245 -11.286 1.00 54.19 101 PRO A O 1
ATOM 700 N N . GLY A 1 102 ? 10.463 -9.357 -12.568 1.00 47.53 102 GLY A N 1
ATOM 701 C CA . GLY A 1 102 ? 11.353 -10.421 -13.014 1.00 47.53 102 GLY A CA 1
ATOM 702 C C . GLY A 1 102 ? 11.610 -11.448 -11.911 1.00 47.53 102 GLY A C 1
ATOM 703 O O . GLY A 1 102 ? 12.009 -11.103 -10.805 1.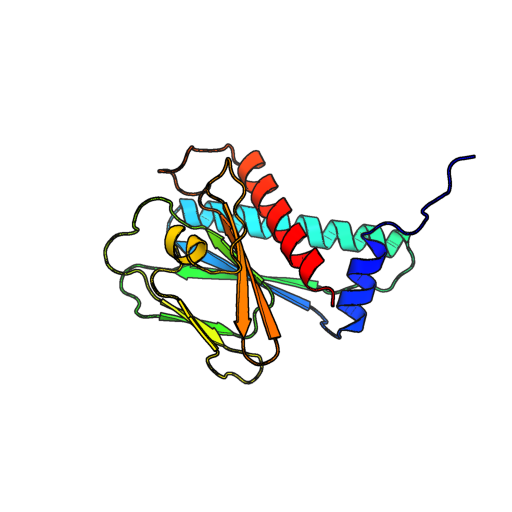00 47.53 102 GLY A O 1
ATOM 704 N N . ASP A 1 103 ? 11.402 -12.723 -12.249 1.00 45.88 103 ASP A N 1
ATOM 705 C CA . ASP A 1 103 ? 11.442 -13.885 -11.351 1.00 45.88 103 ASP A CA 1
ATOM 706 C C . ASP A 1 103 ? 10.533 -13.746 -10.119 1.00 45.88 103 ASP A C 1
ATOM 708 O O . ASP A 1 103 ? 11.027 -13.530 -9.017 1.00 45.88 103 ASP A O 1
ATOM 712 N N . GLY A 1 104 ? 9.219 -13.931 -10.330 1.00 54.03 104 GLY A N 1
ATOM 713 C CA . GLY A 1 104 ? 8.225 -14.311 -9.312 1.00 54.03 104 GLY A CA 1
ATOM 714 C C . GLY A 1 104 ? 8.512 -13.735 -7.930 1.00 54.03 104 GLY A C 1
ATOM 715 O O . GLY A 1 104 ? 9.115 -14.406 -7.085 1.00 54.03 104 GLY A O 1
ATOM 716 N N . GLY A 1 105 ? 8.124 -12.479 -7.732 1.00 63.22 105 GLY A N 1
ATOM 717 C CA . GLY A 1 105 ? 8.230 -11.814 -6.448 1.00 63.22 105 GLY A CA 1
ATOM 718 C C . GLY A 1 105 ? 7.489 -12.602 -5.361 1.00 63.22 105 GLY A C 1
ATOM 719 O O . GLY A 1 105 ? 6.578 -13.379 -5.650 1.00 63.22 105 GLY A O 1
ATOM 720 N N . PRO A 1 106 ? 7.875 -12.423 -4.089 1.00 77.06 106 PRO A N 1
ATOM 721 C CA . PRO A 1 106 ? 7.227 -13.118 -2.985 1.00 77.06 106 PRO A CA 1
ATOM 722 C C . PRO A 1 106 ? 5.726 -12.808 -2.970 1.00 77.06 106 PRO A C 1
ATOM 724 O O . PRO A 1 106 ? 5.323 -11.649 -3.111 1.00 77.06 106 PRO A O 1
ATOM 727 N N . ALA A 1 107 ? 4.903 -13.833 -2.755 1.00 86.12 107 ALA A N 1
ATOM 728 C CA . ALA A 1 107 ? 3.466 -13.642 -2.629 1.00 86.12 107 ALA A CA 1
ATOM 729 C C . ALA A 1 107 ? 3.127 -12.812 -1.378 1.00 86.12 107 ALA A C 1
ATOM 731 O O . ALA A 1 107 ? 3.804 -12.893 -0.348 1.00 86.12 107 ALA A O 1
ATOM 732 N N . LEU A 1 108 ? 2.045 -12.040 -1.435 1.00 88.56 108 LEU A N 1
ATOM 733 C CA . LEU A 1 108 ? 1.455 -11.409 -0.258 1.00 88.56 108 LEU A CA 1
ATOM 734 C C . LEU A 1 108 ? 0.279 -12.258 0.219 1.00 88.56 108 LEU A C 1
ATOM 736 O O . LEU A 1 108 ? -0.704 -12.433 -0.502 1.00 88.56 108 LEU A O 1
ATOM 740 N N . GLU A 1 109 ? 0.369 -12.787 1.433 1.00 91.69 109 GLU A N 1
ATOM 741 C CA . GLU A 1 109 ? -0.713 -13.543 2.055 1.00 91.69 109 GLU A CA 1
ATOM 742 C C . GLU A 1 109 ? -1.456 -12.656 3.047 1.00 91.69 109 GLU A C 1
ATOM 744 O O . GLU A 1 109 ? -0.863 -12.153 3.996 1.00 91.69 109 GLU A O 1
ATOM 749 N N . LEU A 1 110 ? -2.759 -12.484 2.850 1.00 90.06 110 LEU A N 1
ATOM 750 C CA . LEU A 1 110 ? -3.601 -11.675 3.728 1.00 90.06 110 LEU A CA 1
ATOM 751 C C . LEU A 1 110 ? -4.379 -12.583 4.676 1.00 90.06 110 LEU A C 1
ATOM 753 O O . LEU A 1 110 ? -4.904 -13.623 4.258 1.00 90.06 110 LEU A O 1
ATOM 757 N N . TYR A 1 111 ? -4.462 -12.177 5.935 1.00 90.44 111 TYR A N 1
ATOM 758 C CA . TYR A 1 111 ? -5.153 -12.886 7.004 1.00 90.44 111 TYR A CA 1
ATOM 759 C C . TYR A 1 111 ? -6.107 -11.936 7.729 1.00 90.44 111 TYR A C 1
ATOM 761 O O . TYR A 1 111 ? -5.775 -10.767 7.922 1.00 90.44 111 TYR A O 1
ATOM 769 N N . ASP A 1 112 ? -7.267 -12.449 8.133 1.00 84.94 112 ASP A N 1
ATOM 770 C CA . ASP A 1 112 ? -8.244 -11.706 8.938 1.00 84.94 112 ASP A CA 1
ATOM 771 C C . ASP A 1 112 ? -7.858 -11.635 10.431 1.00 84.94 112 ASP A C 1
ATOM 773 O O . ASP A 1 112 ? -6.849 -12.208 10.861 1.00 84.94 112 ASP A O 1
ATOM 777 N N . ASP A 1 113 ? -8.686 -10.949 11.222 1.00 80.69 113 ASP A N 1
ATOM 778 C CA . ASP A 1 113 ? -8.573 -10.784 12.680 1.00 80.69 113 ASP A CA 1
ATOM 779 C C . ASP A 1 113 ? -8.568 -12.118 13.454 1.00 80.69 113 ASP A C 1
ATOM 781 O O . ASP A 1 113 ? -8.020 -12.225 14.557 1.00 80.69 113 ASP A O 1
ATOM 785 N N . THR A 1 114 ? -9.127 -13.182 12.868 1.00 85.88 114 THR A N 1
ATOM 786 C CA . THR A 1 114 ? -9.110 -14.540 13.431 1.00 85.88 114 THR A CA 1
ATOM 787 C C . THR A 1 114 ? -7.841 -15.323 13.087 1.00 85.88 114 THR A C 1
ATOM 789 O O . THR A 1 114 ? -7.616 -16.416 13.623 1.00 85.88 114 THR A O 1
ATOM 792 N N . GLY A 1 115 ? -6.994 -14.776 12.211 1.00 86.19 115 GLY A N 1
ATOM 793 C CA . GLY A 1 115 ? -5.802 -15.424 11.676 1.00 86.19 115 GLY A CA 1
ATOM 794 C C . GLY A 1 115 ? -6.105 -16.431 10.565 1.00 86.19 115 GLY A C 1
ATOM 795 O O . GLY A 1 115 ? -5.260 -17.283 10.268 1.00 86.19 115 GLY A O 1
ATOM 796 N N . ALA A 1 116 ? -7.289 -16.383 9.951 1.00 89.25 116 ALA A N 1
ATOM 797 C CA . ALA A 1 116 ? -7.607 -17.198 8.788 1.00 89.25 116 ALA A CA 1
ATOM 798 C C . ALA A 1 116 ? -7.101 -16.516 7.511 1.00 89.25 116 ALA A C 1
ATOM 800 O O . ALA A 1 116 ? -7.328 -15.332 7.272 1.00 89.25 116 ALA A O 1
ATOM 801 N N . ARG A 1 117 ? -6.402 -17.279 6.661 1.00 92.31 117 ARG A N 1
ATOM 802 C CA . ARG A 1 117 ? -5.894 -16.759 5.388 1.00 92.31 117 ARG A CA 1
ATOM 803 C C . ARG A 1 117 ? -7.055 -16.488 4.443 1.00 92.31 117 ARG A C 1
ATOM 805 O O . ARG A 1 117 ? -7.774 -17.417 4.070 1.00 92.31 117 ARG A O 1
ATOM 812 N N . CYS A 1 118 ? -7.184 -15.245 4.012 1.00 88.81 118 CYS A N 1
ATOM 813 C CA . CYS A 1 118 ? -8.303 -14.787 3.208 1.00 88.81 118 CYS A CA 1
ATOM 814 C C . CYS A 1 118 ? -7.931 -14.546 1.736 1.00 88.81 118 CYS A C 1
ATOM 816 O O . CYS A 1 118 ? -8.758 -14.783 0.856 1.00 88.81 118 CYS A O 1
ATOM 818 N N . ALA A 1 119 ? -6.685 -14.153 1.445 1.00 88.31 119 ALA A N 1
ATOM 819 C CA . ALA A 1 119 ? -6.203 -13.953 0.080 1.00 88.31 119 ALA A CA 1
ATOM 820 C C . ALA A 1 119 ? -4.717 -14.301 -0.065 1.00 88.31 119 ALA A C 1
ATOM 822 O O . ALA A 1 119 ? -3.950 -14.238 0.895 1.00 88.31 119 ALA A O 1
ATOM 823 N N . VAL A 1 120 ? -4.322 -14.660 -1.287 1.00 90.12 120 VAL A N 1
ATOM 824 C CA . VAL A 1 120 ? -2.922 -14.779 -1.707 1.00 90.12 120 VAL A CA 1
ATOM 825 C C . VAL A 1 120 ? -2.785 -14.020 -3.015 1.00 90.12 120 VAL A C 1
ATOM 827 O O . VAL A 1 120 ? -3.537 -14.276 -3.957 1.00 90.12 120 VAL A O 1
ATOM 830 N N . LEU A 1 121 ? -1.862 -13.069 -3.043 1.00 86.62 121 LEU A N 1
ATOM 831 C CA . LEU A 1 121 ? -1.577 -12.236 -4.198 1.00 86.62 121 LEU A CA 1
ATOM 832 C C . LEU A 1 121 ? -0.171 -12.564 -4.676 1.00 86.62 121 LEU A C 1
ATOM 834 O O . LEU A 1 121 ? 0.809 -12.237 -4.010 1.00 86.62 121 LEU A O 1
ATOM 838 N N . GLU A 1 122 ? -0.099 -13.241 -5.813 1.00 87.12 122 GLU A N 1
ATOM 839 C CA . GLU A 1 122 ? 1.159 -13.481 -6.513 1.00 87.12 122 GLU A CA 1
ATOM 840 C C . GLU A 1 122 ? 1.634 -12.167 -7.140 1.00 87.12 122 GLU A C 1
ATOM 842 O O . GLU A 1 122 ? 0.814 -11.396 -7.641 1.00 87.12 122 GLU A O 1
ATOM 847 N N . ASP A 1 123 ? 2.942 -11.910 -7.096 1.00 83.81 123 ASP A N 1
ATOM 848 C CA . ASP A 1 123 ? 3.561 -10.705 -7.659 1.00 83.81 123 ASP A CA 1
ATOM 849 C C . ASP A 1 123 ? 2.869 -9.389 -7.239 1.00 83.81 123 ASP A C 1
ATOM 851 O O . ASP A 1 123 ? 2.538 -8.549 -8.079 1.00 83.81 123 ASP A O 1
ATOM 855 N N . PRO A 1 124 ? 2.676 -9.143 -5.928 1.00 86.38 124 PRO A N 1
ATOM 856 C CA . PRO A 1 124 ? 1.900 -8.008 -5.423 1.00 86.38 124 PRO A CA 1
ATOM 857 C C . PRO A 1 124 ? 2.513 -6.645 -5.777 1.00 86.38 124 PRO A C 1
ATOM 859 O O . PRO A 1 124 ? 1.860 -5.627 -5.588 1.00 86.38 124 PRO A O 1
ATOM 862 N N . LEU A 1 125 ? 3.754 -6.589 -6.270 1.00 87.50 125 LEU A N 1
ATOM 863 C CA . LEU A 1 125 ? 4.375 -5.350 -6.740 1.00 87.50 125 LEU A CA 1
ATOM 864 C C . LEU A 1 125 ? 4.043 -5.029 -8.197 1.00 87.50 125 LEU A C 1
ATOM 866 O O . LEU A 1 125 ? 4.272 -3.904 -8.611 1.00 87.50 125 LEU A O 1
ATOM 870 N N . ALA A 1 126 ? 3.498 -5.950 -8.985 1.00 85.50 126 ALA A N 1
ATOM 871 C CA . ALA A 1 126 ? 3.179 -5.672 -10.377 1.00 85.50 126 ALA A CA 1
ATOM 872 C C . ALA A 1 126 ? 1.830 -4.934 -10.484 1.00 85.50 126 ALA A C 1
ATOM 874 O O . ALA A 1 126 ? 0.804 -5.390 -9.976 1.00 85.50 126 ALA A O 1
ATOM 875 N N . LEU A 1 127 ? 1.806 -3.762 -11.133 1.00 84.75 127 LEU A N 1
ATOM 876 C CA . LEU A 1 127 ? 0.578 -2.956 -11.252 1.00 84.75 127 LEU A CA 1
ATOM 877 C C . LEU A 1 127 ? -0.553 -3.704 -11.980 1.00 84.75 127 LEU A C 1
ATOM 879 O O . LEU A 1 127 ? -1.732 -3.519 -11.676 1.00 84.75 127 LEU A O 1
ATOM 883 N N . ASP A 1 128 ? -0.208 -4.536 -12.957 1.00 84.81 128 ASP A N 1
ATOM 884 C CA . ASP A 1 128 ? -1.166 -5.284 -13.766 1.00 84.81 128 ASP A CA 1
ATOM 885 C C . ASP A 1 128 ? -1.917 -6.359 -12.968 1.00 84.81 128 ASP A C 1
ATOM 887 O O . ASP A 1 128 ? -3.080 -6.621 -13.279 1.00 84.81 128 ASP A O 1
ATOM 891 N N . VAL A 1 129 ? -1.309 -6.938 -11.929 1.00 85.12 129 VAL A N 1
ATOM 892 C CA . VAL A 1 129 ? -1.974 -7.853 -10.985 1.00 85.12 129 VAL A CA 1
ATOM 893 C C . VAL A 1 129 ? -3.168 -7.158 -10.335 1.00 85.12 129 VAL A C 1
ATOM 895 O O . VAL A 1 129 ? -4.272 -7.703 -10.297 1.00 85.12 129 VAL A O 1
ATOM 898 N N . TRP A 1 130 ? -2.983 -5.910 -9.908 1.00 86.00 130 TRP A N 1
ATOM 899 C CA . TRP A 1 130 ? -4.049 -5.108 -9.316 1.00 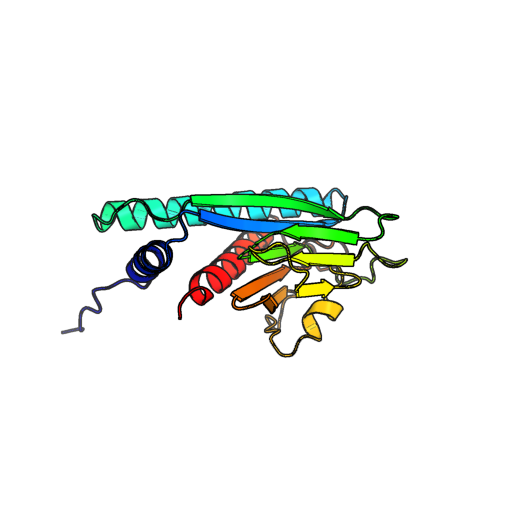86.00 130 TRP A CA 1
ATOM 900 C C . TRP A 1 130 ? -5.065 -4.634 -10.345 1.00 86.00 130 TRP A C 1
ATOM 902 O O . TRP A 1 130 ? -6.267 -4.705 -10.097 1.00 86.00 130 TRP A O 1
ATOM 912 N N . ALA A 1 131 ? -4.604 -4.206 -11.522 1.00 84.62 131 ALA A N 1
ATOM 913 C CA . ALA A 1 131 ? -5.472 -3.713 -12.589 1.00 84.62 131 ALA A CA 1
ATOM 914 C C . ALA A 1 131 ? -6.439 -4.777 -13.139 1.00 84.62 131 ALA A C 1
ATOM 916 O O . ALA A 1 131 ? -7.451 -4.439 -13.754 1.00 84.62 131 ALA A O 1
ATOM 917 N N . GLN A 1 132 ? -6.143 -6.060 -12.922 1.00 86.06 132 GLN A N 1
ATOM 918 C CA . GLN A 1 132 ? -7.009 -7.178 -13.293 1.00 86.06 132 GLN A CA 1
ATOM 919 C C . GLN A 1 132 ? -8.153 -7.423 -12.299 1.00 86.06 132 GLN A C 1
ATOM 921 O O . GLN A 1 132 ? -9.098 -8.147 -12.629 1.00 86.06 132 GLN A O 1
ATOM 926 N N . LEU A 1 133 ? -8.110 -6.831 -11.101 1.00 81.88 133 LEU A N 1
ATOM 927 C CA . LEU A 1 133 ? -9.183 -6.985 -10.126 1.00 81.88 133 LEU A CA 1
ATOM 928 C C . LEU A 1 133 ? -10.449 -6.255 -10.602 1.00 81.88 133 LEU A C 1
ATOM 930 O O . LEU A 1 133 ? -10.382 -5.083 -10.970 1.00 81.88 133 LEU A O 1
ATOM 934 N N . PRO A 1 134 ? -11.641 -6.879 -10.521 1.00 81.38 134 PRO A N 1
ATOM 935 C CA . PRO A 1 134 ? -12.897 -6.222 -10.897 1.00 81.38 134 PRO A CA 1
ATOM 936 C C . PRO A 1 134 ? -13.202 -4.948 -10.098 1.00 81.38 134 PRO A C 1
ATOM 938 O O . PRO A 1 134 ? -13.981 -4.110 -10.546 1.00 81.38 134 PRO A O 1
ATOM 941 N N . SER A 1 135 ? -12.634 -4.828 -8.896 1.00 80.56 135 SER A N 1
ATOM 942 C CA . SER A 1 135 ? -12.781 -3.673 -8.014 1.00 80.56 135 SER A CA 1
ATOM 943 C C . SER A 1 135 ? -11.802 -2.540 -8.323 1.00 80.56 135 SER A C 1
ATOM 945 O O . SER A 1 135 ? -11.963 -1.460 -7.749 1.00 80.56 135 SER A O 1
ATOM 947 N N . PHE A 1 136 ? -10.816 -2.768 -9.199 1.00 82.69 136 PHE A N 1
ATOM 948 C CA . PHE A 1 136 ? -9.785 -1.788 -9.502 1.00 82.69 136 PHE A CA 1
ATOM 949 C C . PHE A 1 136 ? -10.364 -0.572 -10.227 1.00 82.69 136 PHE A C 1
ATOM 951 O O . PHE A 1 136 ? -11.057 -0.676 -11.240 1.00 82.69 136 PHE A O 1
ATOM 958 N N . SER A 1 137 ? -10.044 0.602 -9.702 1.00 83.19 137 SER A N 1
ATOM 959 C CA . SER A 1 137 ? -10.405 1.900 -10.249 1.00 83.19 137 SER A CA 1
ATOM 960 C C . SER A 1 137 ? -9.127 2.708 -10.416 1.00 83.19 137 SER A C 1
ATOM 962 O O . SER A 1 137 ? -8.636 3.287 -9.452 1.00 83.19 137 SER A O 1
ATOM 964 N N . GLY A 1 138 ? -8.592 2.721 -11.637 1.00 79.06 138 GLY A N 1
ATOM 965 C CA . GLY A 1 138 ? -7.373 3.456 -11.968 1.00 79.06 138 GLY A CA 1
ATOM 966 C C . GLY A 1 138 ? -7.624 4.922 -12.311 1.00 79.06 138 GLY A C 1
ATOM 967 O O . GLY A 1 138 ? -8.663 5.274 -12.880 1.00 79.06 138 GLY A O 1
ATOM 968 N N . HIS A 1 139 ? -6.637 5.771 -12.042 1.00 71.00 139 HIS A N 1
ATOM 969 C CA . HIS A 1 139 ? -6.620 7.151 -12.516 1.00 71.00 139 HIS A CA 1
ATOM 970 C C . HIS A 1 139 ? -6.064 7.191 -13.941 1.00 71.00 139 HIS A C 1
ATOM 972 O O . HIS A 1 139 ? -4.893 6.938 -14.177 1.00 71.00 139 HIS A O 1
ATOM 978 N N . HIS A 1 140 ? -6.914 7.495 -14.929 1.00 56.94 140 HIS A N 1
ATOM 979 C CA . HIS A 1 140 ? -6.655 7.275 -16.365 1.00 56.94 140 HIS A CA 1
ATOM 980 C C . HIS A 1 140 ? -5.377 7.908 -16.963 1.00 56.94 140 HIS A C 1
ATOM 982 O O . HIS A 1 140 ? -5.050 7.618 -18.114 1.00 56.94 140 HIS A O 1
ATOM 988 N N . SER A 1 141 ? -4.669 8.771 -16.234 1.00 71.38 141 SER A N 1
ATOM 989 C CA . SER A 1 141 ? -3.417 9.403 -16.665 1.00 71.38 141 SER A CA 1
ATOM 990 C C . SER A 1 141 ? -2.173 8.950 -15.900 1.00 71.38 141 SER A C 1
ATOM 992 O O . SER A 1 141 ? -1.073 9.308 -16.317 1.00 71.38 141 SER A O 1
ATOM 994 N N . LEU A 1 142 ? -2.324 8.210 -14.801 1.00 76.94 142 LEU A N 1
ATOM 995 C CA . LEU A 1 142 ? -1.228 7.818 -13.919 1.00 76.94 142 LEU A CA 1
ATOM 996 C C . LEU A 1 142 ? -1.257 6.304 -13.662 1.00 76.94 142 LEU A C 1
ATOM 998 O O . LEU A 1 142 ? -2.324 5.691 -13.683 1.00 76.94 142 LEU A O 1
ATOM 1002 N N . PRO A 1 143 ? -0.093 5.669 -13.453 1.00 81.19 143 PRO A N 1
ATOM 1003 C CA . PRO A 1 143 ? -0.005 4.245 -13.161 1.00 81.19 143 PRO A CA 1
ATOM 1004 C C . PRO A 1 143 ? -0.341 3.973 -11.681 1.00 81.19 143 PRO A C 1
ATOM 1006 O O . PRO A 1 143 ? 0.497 3.520 -10.906 1.00 81.19 143 PRO A O 1
ATOM 1009 N N . GLU A 1 144 ? -1.568 4.297 -11.284 1.00 81.06 144 GLU A N 1
ATOM 1010 C CA . GLU A 1 144 ? -2.074 4.181 -9.916 1.00 81.06 144 GLU A CA 1
ATOM 1011 C C . GLU A 1 144 ? -3.578 3.879 -9.892 1.00 81.06 144 GLU A C 1
ATOM 1013 O O . GLU A 1 144 ? -4.288 4.024 -10.898 1.00 81.06 144 GLU A O 1
ATOM 1018 N N . GLY A 1 145 ? -4.064 3.469 -8.728 1.00 81.44 145 GLY A N 1
ATOM 1019 C CA . GLY A 1 145 ? -5.482 3.353 -8.454 1.00 81.44 145 GLY A CA 1
ATOM 1020 C C . GLY A 1 145 ? -5.772 2.617 -7.160 1.00 81.44 145 GLY A C 1
ATOM 1021 O O . GLY A 1 145 ? -4.889 2.310 -6.363 1.00 81.44 145 GLY A O 1
ATOM 1022 N N . ILE A 1 146 ? -7.042 2.276 -6.994 1.00 83.62 146 ILE A N 1
ATOM 1023 C CA . ILE A 1 146 ? -7.561 1.614 -5.797 1.00 83.62 146 ILE A CA 1
ATOM 1024 C C . ILE A 1 146 ? -8.280 0.332 -6.147 1.00 83.62 146 ILE A C 1
ATOM 1026 O O . ILE A 1 146 ? -9.088 0.302 -7.074 1.00 83.62 146 ILE A O 1
ATOM 1030 N N . ALA A 1 147 ? -8.045 -0.702 -5.355 1.00 84.62 147 ALA A N 1
ATOM 1031 C CA . ALA A 1 147 ? -8.765 -1.958 -5.402 1.00 84.62 147 ALA A CA 1
ATOM 1032 C C . ALA A 1 147 ? -9.397 -2.271 -4.047 1.00 84.62 147 ALA A C 1
ATOM 1034 O O . ALA A 1 147 ? -9.135 -1.636 -3.024 1.00 84.62 147 ALA A O 1
ATOM 1035 N N . ARG A 1 148 ? -10.258 -3.281 -4.070 1.00 84.25 148 ARG A N 1
ATOM 1036 C CA . ARG A 1 148 ? -10.868 -3.870 -2.885 1.00 84.25 148 ARG A CA 1
ATOM 1037 C C . ARG A 1 148 ? -10.566 -5.348 -2.852 1.00 84.25 148 ARG A C 1
ATOM 1039 O O . ARG A 1 148 ? -10.774 -6.024 -3.867 1.00 84.25 148 ARG A O 1
ATOM 1046 N N . GLN A 1 149 ? -10.117 -5.815 -1.696 1.00 83.38 149 GLN A N 1
ATOM 1047 C CA . GLN A 1 149 ? -9.796 -7.208 -1.452 1.00 83.38 149 GLN A CA 1
ATOM 1048 C C . GLN A 1 149 ? -10.631 -7.711 -0.276 1.00 83.38 149 GLN A C 1
ATOM 1050 O O . GLN A 1 149 ? -10.456 -7.273 0.855 1.00 83.38 149 GLN A O 1
ATOM 1055 N N . ALA A 1 150 ? -11.554 -8.631 -0.551 1.00 82.56 150 ALA A N 1
ATOM 1056 C CA . ALA A 1 150 ? -12.343 -9.262 0.501 1.00 82.56 150 ALA A CA 1
ATOM 1057 C C . ALA A 1 150 ? -11.427 -10.056 1.444 1.00 82.56 150 ALA A C 1
ATOM 1059 O O . ALA A 1 150 ? -10.537 -10.772 0.963 1.00 82.56 150 ALA A O 1
ATOM 1060 N N . CYS A 1 151 ? -11.668 -9.948 2.754 1.00 78.94 151 CYS A N 1
ATOM 1061 C CA . CYS A 1 151 ? -10.938 -10.684 3.774 1.00 78.94 151 CYS A CA 1
ATOM 1062 C C . CYS A 1 151 ? -11.861 -11.140 4.916 1.00 78.94 151 CYS A C 1
ATOM 1064 O O . CYS A 1 151 ? -12.186 -10.376 5.814 1.00 78.94 151 CYS A O 1
ATOM 1066 N N . GLY A 1 152 ? -12.329 -12.390 4.864 1.00 78.31 152 GLY A N 1
ATOM 1067 C CA . GLY A 1 152 ? -13.334 -12.869 5.818 1.00 78.31 152 GLY A CA 1
ATOM 1068 C C . GLY A 1 152 ? -14.657 -12.107 5.664 1.00 78.31 152 GLY A C 1
ATOM 1069 O O . GLY A 1 152 ? -15.190 -12.024 4.555 1.00 78.31 152 GLY A O 1
ATOM 1070 N N . ASP A 1 153 ? -15.164 -11.556 6.768 1.00 73.38 153 ASP A N 1
ATOM 1071 C CA . ASP A 1 153 ? -16.355 -10.692 6.797 1.00 73.38 153 ASP A CA 1
ATOM 1072 C C . ASP A 1 153 ? -16.017 -9.194 6.620 1.00 73.38 153 ASP A C 1
ATOM 1074 O O . ASP A 1 153 ? -16.921 -8.354 6.626 1.00 73.38 153 ASP A O 1
ATOM 1078 N N . SER A 1 154 ? -14.735 -8.850 6.445 1.00 72.06 154 SER A N 1
ATOM 1079 C CA . SER A 1 154 ? -14.255 -7.486 6.218 1.00 72.06 154 SER A CA 1
ATOM 1080 C C . SER A 1 154 ? -13.720 -7.289 4.793 1.00 72.06 154 SER A C 1
ATOM 1082 O O . SER A 1 154 ? -13.655 -8.205 3.961 1.00 72.06 154 SER A O 1
ATOM 1084 N N . GLU A 1 155 ? -13.375 -6.045 4.475 1.00 78.50 155 GLU A N 1
ATOM 1085 C CA . GLU A 1 155 ? -12.768 -5.667 3.206 1.00 78.50 155 GLU A CA 1
ATOM 1086 C C . GLU A 1 155 ? -11.524 -4.828 3.471 1.00 78.50 155 GLU A C 1
ATOM 1088 O O . GLU A 1 155 ? -11.555 -3.878 4.249 1.00 78.50 155 GLU A O 1
ATOM 1093 N N . ILE A 1 156 ? -10.444 -5.169 2.776 1.00 81.88 156 ILE A N 1
ATOM 1094 C CA . ILE A 1 156 ? -9.189 -4.432 2.805 1.00 81.88 156 ILE A CA 1
ATOM 1095 C C . ILE A 1 156 ? -9.198 -3.449 1.638 1.00 81.88 156 ILE A C 1
ATOM 1097 O O . ILE A 1 156 ? -9.337 -3.848 0.470 1.00 81.88 156 ILE A O 1
ATOM 1101 N N . CYS A 1 157 ? -9.031 -2.160 1.937 1.00 84.94 157 CYS A N 1
ATOM 1102 C CA . CYS A 1 157 ? -8.831 -1.162 0.895 1.00 84.94 157 CYS A CA 1
ATOM 1103 C C . CYS A 1 157 ? -7.378 -1.184 0.432 1.00 84.94 157 CYS A C 1
ATOM 1105 O O . CYS A 1 157 ? -6.462 -1.076 1.245 1.00 84.94 157 CYS A O 1
ATOM 1107 N N . VAL A 1 158 ? -7.156 -1.302 -0.874 1.00 85.69 158 VAL A N 1
ATOM 1108 C CA . VAL A 1 158 ? -5.806 -1.326 -1.439 1.00 85.69 158 VAL A CA 1
ATOM 1109 C C . VAL A 1 158 ? -5.590 -0.086 -2.287 1.00 85.69 158 VAL A C 1
ATOM 1111 O O . VAL A 1 158 ? -6.261 0.085 -3.301 1.00 85.69 158 VAL A O 1
ATOM 1114 N N . ALA A 1 159 ? -4.627 0.742 -1.902 1.00 85.50 159 ALA A N 1
ATOM 1115 C CA . ALA A 1 159 ? -4.069 1.809 -2.719 1.00 85.50 159 ALA A CA 1
ATOM 1116 C C . ALA A 1 159 ? -2.827 1.288 -3.452 1.00 85.50 159 ALA A C 1
ATOM 1118 O O . ALA A 1 159 ? -1.909 0.763 -2.828 1.00 85.50 159 ALA A O 1
ATOM 1119 N N . VAL A 1 160 ? -2.775 1.426 -4.772 1.00 85.19 160 VAL A N 1
ATOM 1120 C CA . VAL A 1 160 ? -1.689 0.914 -5.615 1.00 85.19 160 VAL A CA 1
ATOM 1121 C C . VAL A 1 160 ? -1.079 2.082 -6.363 1.00 85.19 160 VAL A C 1
ATOM 1123 O O . VAL A 1 160 ? -1.774 2.773 -7.100 1.00 85.19 160 VAL A O 1
ATOM 1126 N N . ASN A 1 161 ? 0.220 2.304 -6.195 1.00 83.94 161 ASN A N 1
ATOM 1127 C CA . ASN A 1 161 ? 0.905 3.427 -6.814 1.00 83.94 161 ASN A CA 1
ATOM 1128 C C . ASN A 1 161 ? 2.238 2.981 -7.417 1.00 83.94 161 ASN A C 1
ATOM 1130 O O . ASN A 1 161 ? 3.174 2.659 -6.686 1.00 83.94 161 ASN A O 1
ATOM 1134 N N . ALA A 1 162 ? 2.330 2.990 -8.747 1.00 81.44 162 ALA A N 1
ATOM 1135 C CA . ALA A 1 162 ? 3.556 2.659 -9.464 1.00 81.44 162 ALA A CA 1
ATOM 1136 C C . ALA A 1 162 ? 4.363 3.885 -9.916 1.00 81.44 162 ALA A C 1
ATOM 1138 O O . ALA A 1 162 ? 5.327 3.754 -10.664 1.00 81.44 162 ALA A O 1
ATOM 1139 N N . THR A 1 163 ? 4.023 5.092 -9.457 1.00 77.69 163 THR A N 1
ATOM 1140 C CA . THR A 1 163 ? 4.788 6.319 -9.765 1.00 77.69 163 THR A CA 1
ATOM 1141 C C . THR A 1 163 ? 6.122 6.411 -9.018 1.00 77.69 163 THR A C 1
ATOM 1143 O O . THR A 1 163 ? 6.953 7.266 -9.328 1.00 77.69 163 THR A O 1
ATOM 1146 N N . PHE A 1 164 ? 6.341 5.520 -8.046 1.00 73.25 164 PHE A N 1
ATOM 1147 C CA . PHE A 1 164 ? 7.628 5.317 -7.380 1.00 73.25 164 PHE A CA 1
ATOM 1148 C C . PHE A 1 164 ? 8.607 4.487 -8.213 1.00 73.25 164 PHE A C 1
ATOM 1150 O O . PHE A 1 164 ? 9.800 4.473 -7.906 1.00 73.25 164 PHE A O 1
ATOM 1157 N N . ASP A 1 165 ? 8.123 3.799 -9.251 1.00 71.50 165 ASP A N 1
ATOM 1158 C CA . ASP A 1 165 ? 8.971 3.037 -10.155 1.00 71.50 165 ASP A CA 1
ATOM 1159 C C . ASP A 1 165 ? 9.837 4.000 -10.985 1.00 71.50 165 ASP A C 1
ATOM 1161 O O . ASP A 1 165 ? 9.292 4.825 -11.719 1.00 71.50 165 ASP A O 1
ATOM 1165 N N . PRO A 1 166 ? 11.178 3.905 -10.933 1.00 62.59 166 PRO A N 1
ATOM 1166 C CA . PRO A 1 166 ? 12.054 4.697 -11.795 1.00 62.59 166 PRO A CA 1
ATOM 1167 C C . PRO A 1 166 ? 11.868 4.409 -13.299 1.00 62.59 166 PRO A C 1
ATOM 1169 O O . PRO A 1 166 ? 12.341 5.190 -14.127 1.00 62.59 166 PRO A O 1
ATOM 1172 N N . GLY A 1 167 ? 11.222 3.294 -13.664 1.00 62.16 167 GLY A N 1
ATOM 1173 C CA . GLY A 1 167 ? 10.786 2.967 -15.024 1.00 62.16 167 GLY A CA 1
ATOM 1174 C C . GLY A 1 167 ? 9.432 3.575 -15.417 1.00 62.16 167 GLY A C 1
ATOM 1175 O O . GLY A 1 167 ? 9.153 3.708 -16.612 1.00 62.16 167 GLY A O 1
ATOM 1176 N N . ALA A 1 168 ? 8.614 3.984 -14.444 1.00 59.72 168 ALA A N 1
ATOM 1177 C CA . ALA A 1 168 ? 7.491 4.887 -14.663 1.00 59.72 168 ALA A CA 1
ATOM 1178 C C . ALA A 1 168 ? 8.019 6.328 -14.716 1.00 59.72 168 ALA A C 1
ATOM 1180 O O . ALA A 1 168 ? 9.128 6.617 -14.272 1.00 59.72 168 ALA A O 1
ATOM 1181 N N . ALA A 1 169 ? 7.266 7.252 -15.314 1.00 54.81 169 ALA A N 1
ATOM 1182 C CA . ALA A 1 169 ? 7.673 8.654 -15.360 1.00 54.81 169 ALA A CA 1
ATOM 1183 C C . ALA A 1 169 ? 8.053 9.135 -13.946 1.00 54.81 169 ALA A C 1
ATOM 1185 O O . ALA A 1 169 ? 7.215 9.097 -13.050 1.00 54.81 169 ALA A O 1
ATOM 1186 N N . THR A 1 170 ? 9.307 9.556 -13.744 1.00 61.50 170 THR A N 1
ATOM 1187 C CA . THR A 1 170 ? 9.771 10.073 -12.451 1.00 61.50 170 THR A CA 1
ATOM 1188 C C . THR A 1 170 ? 9.017 11.358 -12.138 1.00 61.50 170 THR A C 1
ATOM 1190 O O . THR A 1 170 ? 9.369 12.421 -12.658 1.00 61.50 170 THR A O 1
ATOM 1193 N N . LEU A 1 171 ? 7.971 11.241 -11.326 1.00 68.88 171 LEU A N 1
ATOM 1194 C CA . LEU A 1 171 ? 7.324 12.374 -10.679 1.00 68.88 171 LEU A CA 1
ATOM 1195 C C . LEU A 1 171 ? 8.262 12.941 -9.614 1.00 68.88 171 LEU A C 1
ATOM 1197 O O . LEU A 1 171 ? 9.141 12.240 -9.100 1.00 68.88 171 LEU A O 1
ATOM 1201 N N . ASP A 1 172 ? 8.095 14.217 -9.282 1.00 76.06 172 ASP A N 1
ATOM 1202 C CA . ASP A 1 172 ? 8.849 14.777 -8.169 1.00 76.06 172 ASP A CA 1
ATOM 1203 C C . ASP A 1 172 ? 8.300 14.270 -6.813 1.00 76.06 172 ASP A C 1
ATOM 1205 O O . ASP A 1 172 ? 7.144 13.845 -6.720 1.00 76.06 172 ASP A O 1
ATOM 1209 N N . PRO A 1 173 ? 9.104 14.301 -5.735 1.00 71.44 173 PRO A N 1
ATOM 1210 C CA . PRO A 1 173 ? 8.693 13.753 -4.442 1.00 71.44 173 PRO A CA 1
ATOM 1211 C C . PRO A 1 173 ? 7.424 14.373 -3.831 1.00 71.44 173 PRO A C 1
ATOM 1213 O O . PRO A 1 173 ? 6.740 13.700 -3.059 1.00 71.44 173 PRO A O 1
ATOM 1216 N N . PHE A 1 174 ? 7.094 15.635 -4.133 1.00 73.62 174 PHE A N 1
ATOM 1217 C CA . PHE A 1 174 ? 5.860 16.263 -3.646 1.00 73.62 174 PHE A CA 1
ATOM 1218 C C . PHE A 1 174 ? 4.636 15.768 -4.409 1.00 73.62 174 PHE A C 1
ATOM 1220 O O . PHE A 1 174 ? 3.590 15.562 -3.795 1.00 73.62 174 PHE A O 1
ATOM 1227 N N . GLU A 1 175 ? 4.766 15.545 -5.715 1.00 76.50 175 GLU A N 1
ATOM 1228 C CA . GLU A 1 175 ? 3.715 14.912 -6.512 1.00 76.50 175 GLU A CA 1
ATOM 1229 C C . GLU A 1 175 ? 3.457 13.483 -6.018 1.00 76.50 175 GLU A C 1
ATOM 1231 O O . GLU A 1 175 ? 2.319 13.152 -5.701 1.00 76.50 175 GLU A O 1
ATOM 1236 N N . GLN A 1 176 ? 4.503 12.675 -5.810 1.00 74.50 176 GLN A N 1
ATOM 1237 C CA . GLN A 1 176 ? 4.374 11.318 -5.253 1.00 74.50 176 GLN A CA 1
ATOM 1238 C C . GLN A 1 176 ? 3.703 11.299 -3.870 1.00 74.50 176 GLN A C 1
ATOM 1240 O O . GLN A 1 176 ? 2.827 10.474 -3.605 1.00 74.50 176 GLN A O 1
ATOM 1245 N N . PHE A 1 177 ? 4.088 12.224 -2.986 1.00 76.50 177 PHE A N 1
ATOM 1246 C CA . PHE A 1 177 ? 3.447 12.396 -1.682 1.00 76.50 177 PHE A CA 1
ATOM 1247 C C . PHE A 1 177 ? 1.962 12.757 -1.814 1.00 76.50 177 PHE A C 1
ATOM 1249 O O . PHE A 1 177 ? 1.130 12.205 -1.096 1.00 76.50 177 PHE A O 1
ATOM 1256 N N . GLY A 1 178 ? 1.628 13.676 -2.726 1.00 76.81 178 GLY A N 1
ATOM 1257 C CA . GLY A 1 178 ? 0.255 14.106 -2.976 1.00 76.81 178 GLY A CA 1
ATOM 1258 C C . GLY A 1 178 ? -0.634 12.964 -3.460 1.00 76.81 178 GLY A C 1
ATOM 1259 O O . GLY A 1 178 ? -1.740 12.812 -2.951 1.00 76.81 178 GLY A O 1
ATOM 1260 N N . LEU A 1 179 ? -0.129 12.131 -4.371 1.00 75.75 179 LEU A N 1
ATOM 1261 C CA . LEU A 1 179 ? -0.849 10.972 -4.904 1.00 75.75 179 LEU A CA 1
ATOM 1262 C C . LEU A 1 179 ? -1.099 9.911 -3.835 1.00 75.75 179 LEU A C 1
ATOM 1264 O O . LEU A 1 179 ? -2.224 9.472 -3.632 1.00 75.75 179 LEU A O 1
ATOM 1268 N N . VAL A 1 180 ? -0.068 9.559 -3.066 1.00 75.75 180 VAL A N 1
ATOM 1269 C CA . VAL A 1 180 ? -0.226 8.669 -1.909 1.00 75.75 180 VAL A CA 1
ATOM 1270 C C . VAL A 1 180 ? -1.228 9.231 -0.898 1.00 75.75 180 VAL A C 1
ATOM 1272 O O . VAL A 1 180 ? -2.049 8.490 -0.362 1.00 75.75 180 VAL A O 1
ATOM 1275 N N . GLY A 1 181 ? -1.187 10.540 -0.646 1.00 76.12 181 GLY A N 1
ATOM 1276 C CA . GLY A 1 181 ? -2.153 11.215 0.213 1.00 76.12 181 GLY A CA 1
ATOM 1277 C C . GLY A 1 181 ? -3.588 11.136 -0.311 1.00 76.12 181 GLY A C 1
ATOM 1278 O O . GLY A 1 181 ? -4.498 10.919 0.489 1.00 76.12 181 GLY A O 1
ATOM 1279 N N . ASP A 1 182 ? -3.799 11.286 -1.618 1.00 78.69 182 ASP A N 1
ATOM 1280 C CA . ASP A 1 182 ? -5.120 11.182 -2.249 1.00 78.69 182 ASP A CA 1
ATOM 1281 C C . ASP A 1 182 ? -5.700 9.770 -2.095 1.00 78.69 182 ASP A C 1
ATOM 1283 O O . ASP A 1 182 ? -6.832 9.611 -1.628 1.00 78.69 182 ASP A O 1
ATOM 1287 N N . GLU A 1 183 ? -4.885 8.740 -2.340 1.00 75.19 183 GLU A N 1
ATOM 1288 C CA . GLU A 1 183 ? -5.333 7.347 -2.247 1.00 75.19 183 GLU A CA 1
ATOM 1289 C C . GLU A 1 183 ? -5.608 6.895 -0.808 1.00 75.19 183 GLU A C 1
ATOM 1291 O O . GLU A 1 183 ? -6.612 6.227 -0.542 1.00 75.19 183 GLU A O 1
ATOM 1296 N N . VAL A 1 184 ? -4.792 7.338 0.157 1.00 75.75 184 VAL A N 1
ATOM 1297 C CA . VAL A 1 184 ? -5.103 7.166 1.587 1.00 75.75 184 VAL A CA 1
ATOM 1298 C C . VAL A 1 184 ? -6.448 7.823 1.913 1.00 75.75 184 VAL A C 1
ATOM 1300 O O . VAL A 1 184 ? -7.284 7.224 2.591 1.00 75.75 184 VAL A O 1
ATOM 1303 N N . GLY A 1 185 ? -6.712 9.020 1.382 1.00 72.94 185 GLY A N 1
ATOM 1304 C CA . GLY A 1 185 ? -7.994 9.708 1.543 1.00 72.94 185 GLY A CA 1
ATOM 1305 C C . GLY A 1 185 ? -9.176 8.943 0.933 1.00 72.94 185 GLY A C 1
ATOM 1306 O O . GLY A 1 185 ? -10.246 8.861 1.545 1.00 72.94 185 GLY A O 1
ATOM 1307 N N . HIS A 1 186 ? -9.001 8.352 -0.251 1.00 75.06 186 HIS A N 1
ATOM 1308 C CA . HIS A 1 186 ? -10.004 7.502 -0.894 1.00 75.06 186 HIS A CA 1
ATOM 1309 C C . HIS A 1 186 ? -10.326 6.257 -0.069 1.00 75.06 186 HIS A C 1
ATOM 1311 O O . HIS A 1 186 ? -11.509 5.942 0.098 1.00 75.06 186 HIS A O 1
ATOM 1317 N N . CYS A 1 187 ? -9.313 5.591 0.484 1.00 72.31 187 CYS A N 1
ATOM 1318 C CA . CYS A 1 187 ? -9.522 4.438 1.351 1.00 72.31 187 CYS A CA 1
ATOM 1319 C C . CYS A 1 187 ? -10.193 4.820 2.673 1.00 72.31 187 CYS A C 1
ATOM 1321 O O . CYS A 1 187 ? -11.204 4.216 3.029 1.00 72.31 187 CYS A O 1
ATOM 1323 N N . LEU A 1 188 ? -9.741 5.885 3.342 1.00 69.94 188 LEU A N 1
ATOM 1324 C CA . LEU A 1 188 ? -10.378 6.379 4.569 1.00 69.94 188 LEU A CA 1
ATOM 1325 C C . LEU A 1 188 ? -11.859 6.726 4.347 1.00 69.94 188 LEU A C 1
ATOM 1327 O O . LEU A 1 188 ? -12.705 6.398 5.172 1.00 69.94 188 LEU A O 1
ATOM 1331 N N . ARG A 1 189 ? -12.216 7.334 3.208 1.00 63.94 189 ARG A N 1
ATOM 1332 C CA . ARG A 1 189 ? -13.619 7.634 2.872 1.00 63.94 189 ARG A CA 1
ATOM 1333 C C . ARG A 1 189 ? -14.471 6.382 2.627 1.00 63.94 189 ARG A C 1
ATOM 1335 O O . ARG A 1 189 ? -15.693 6.478 2.698 1.00 63.94 189 ARG A O 1
ATOM 1342 N N . ARG A 1 190 ? -13.866 5.246 2.282 1.00 59.12 190 ARG A N 1
ATOM 1343 C CA . ARG A 1 190 ? -14.571 4.003 1.929 1.00 59.12 190 ARG A CA 1
ATOM 1344 C C . ARG A 1 190 ? -14.701 3.005 3.064 1.00 59.12 190 ARG A C 1
ATOM 1346 O O . ARG A 1 190 ? -15.551 2.136 2.957 1.00 59.12 190 ARG A O 1
ATOM 1353 N N . LEU A 1 191 ? -13.998 3.208 4.173 1.00 55.91 191 LEU A N 1
ATOM 1354 C CA . LEU A 1 191 ? -14.304 2.558 5.454 1.00 55.91 191 LEU A CA 1
ATOM 1355 C C . LEU A 1 191 ? -15.656 3.033 6.051 1.00 55.91 191 LEU A C 1
ATOM 1357 O O . LEU A 1 191 ? -15.939 2.811 7.224 1.00 55.91 191 LEU A O 1
ATOM 1361 N N . ARG A 1 192 ? -16.503 3.706 5.256 1.00 40.72 192 ARG A N 1
ATOM 1362 C CA . ARG A 1 192 ? -17.877 4.097 5.585 1.00 40.72 192 ARG A CA 1
ATOM 1363 C C . ARG A 1 192 ? -18.847 3.018 5.079 1.00 40.72 192 ARG A C 1
ATOM 1365 O O . ARG A 1 192 ? -18.733 2.656 3.907 1.00 40.72 192 ARG A O 1
ATOM 1372 N N . PRO A 1 193 ? -19.794 2.526 5.893 1.00 40.66 193 PRO A N 1
ATOM 1373 C CA . PRO A 1 193 ? -20.899 1.700 5.403 1.00 40.66 193 PRO A CA 1
ATOM 1374 C C . PRO A 1 193 ? -21.852 2.462 4.464 1.00 40.66 193 PRO A C 1
ATOM 1376 O O . PRO A 1 193 ? -21.990 3.700 4.603 1.00 40.66 193 PRO A O 1
#